Protein AF-A0AAD5DRU6-F1 (afdb_monomer)

Radius of gyration: 19.93 Å; Cα contacts (8 Å, |Δi|>4): 393; chains: 1; bounding box: 58×65×50 Å

pLDDT: mean 76.35, std 22.46, range [29.05, 98.31]

Foldseek 3Di:
DDWDDDPRDTDDDDDDPDDDPDPPPPPQDPLDDLPDPLVVLAPPQSVLSVVLVVVCVVVVDNLCLCCPVPPRDNPDQPDDPVVLLVVCLVPVCLQQAADFPPDDDDDPSCVLCNLVSVLSCLVSLVWFKHKAFSFAFDDPPPPSPHRNCRRGCNNVSSSVLSPDPQKDWAWAAAPDPSVGTTIMIMIGGPDPPGVLLSVVCSVNSDDPPDDDLDLLCLQLVCVSSNHHPNNSQRVQVVSPHHDDPVSVVVSVVVSCVSDVDDDDTSSVDPPPPPDDD

Mean predicted aligned error: 10.01 Å

Solvent-accessible surface area (backbone atoms only — not comparable to full-atom values): 16037 Å² total; per-residue (Å²): 106,47,78,45,77,55,100,88,42,79,41,80,41,78,67,76,96,62,97,66,98,63,82,77,79,72,66,47,44,72,82,71,61,63,81,37,71,65,37,68,71,38,69,65,43,40,60,32,53,51,51,53,55,50,52,27,69,76,67,75,42,70,85,46,58,58,23,72,87,42,85,83,52,47,76,68,69,95,58,53,74,68,58,48,46,50,48,29,70,74,56,38,52,88,52,35,27,61,69,44,92,85,56,74,83,74,51,72,66,53,63,52,37,41,67,31,38,27,51,45,21,33,77,69,12,71,32,48,38,39,72,39,39,55,34,87,38,70,94,55,87,85,70,67,73,67,61,64,46,53,27,50,50,29,45,59,52,49,53,52,48,69,69,35,88,60,49,40,79,38,60,9,52,41,90,69,66,69,90,46,42,35,36,14,35,36,37,19,32,60,54,70,24,33,38,44,49,43,52,51,44,27,72,70,13,51,42,67,90,55,82,65,88,48,49,56,54,43,49,45,51,33,54,63,41,54,30,38,67,70,15,43,52,43,50,36,46,77,72,77,38,74,88,51,72,65,50,52,52,52,41,52,52,51,54,49,72,60,33,86,50,70,83,67,75,49,68,78,53,82,74,85,79,73,75,88,126

Organism: NCBI:txid2649997

Sequence (277 aa):
MVEVRCCGELLRLSQQQGTGSSVAAAAAGWSPLLGAPWVKAVPGLAGSLAKLRQLQQEHGSLPSQLIERHGLEAVQPLATLTAFREQVAAAPGPWCDGTGPDDPPPDEQAVALLTAGELAAFLAGARGICLLQLLKGWGDTSDGRQQPLLRPWVLTLLQEAAGHKGVALLPSAAPGDARQLGETLVLAARQQPWQAWAKHLAGLGVQSSIVADSPFYKLLIGRMLGYREANIRHHIQSTGGQLSGEVAAAVDAELASLSAAPPSLPWTGRGSRRGKA

Structure (mmCIF, N/CA/C/O backbone):
data_AF-A0AAD5DRU6-F1
#
_entry.id   AF-A0AAD5DRU6-F1
#
loop_
_atom_site.group_PDB
_atom_site.id
_atom_site.type_symbol
_atom_site.label_atom_id
_atom_site.label_alt_id
_atom_site.label_comp_id
_atom_site.label_asym_id
_atom_site.label_entity_id
_atom_site.label_seq_id
_atom_site.pdbx_PDB_ins_code
_atom_site.Cartn_x
_atom_site.Cartn_y
_atom_site.Cartn_z
_atom_site.occupancy
_atom_site.B_iso_or_equiv
_atom_site.auth_seq_id
_atom_site.auth_comp_id
_atom_site.auth_asym_id
_atom_site.auth_atom_id
_atom_site.pdbx_PDB_model_num
ATOM 1 N N . MET A 1 1 ? -26.842 17.303 20.543 1.00 46.00 1 MET A N 1
ATOM 2 C CA . MET A 1 1 ? -25.461 16.775 20.584 1.00 46.00 1 MET A CA 1
ATOM 3 C C . MET A 1 1 ? -25.464 15.633 21.590 1.00 46.00 1 MET A C 1
ATOM 5 O O . MET A 1 1 ? -25.973 15.838 22.682 1.00 46.00 1 MET A O 1
ATOM 9 N N . VAL A 1 2 ? -25.021 14.438 21.209 1.00 40.47 2 VAL A N 1
ATOM 10 C CA . VAL A 1 2 ? -24.998 13.232 22.043 1.00 40.47 2 VAL A CA 1
ATOM 11 C C . VAL A 1 2 ? -23.544 12.834 22.244 1.00 40.47 2 VAL A C 1
ATOM 13 O O . VAL A 1 2 ? -22.821 12.623 21.274 1.00 40.47 2 VAL A O 1
ATOM 16 N N . GLU A 1 3 ? -23.115 12.744 23.497 1.00 41.03 3 GLU A N 1
ATOM 17 C CA . GLU A 1 3 ? -21.796 12.223 23.832 1.00 41.03 3 GLU A CA 1
ATOM 18 C C . GLU A 1 3 ? -21.896 10.711 24.081 1.00 41.03 3 GLU A C 1
ATOM 20 O O . GLU A 1 3 ? -22.622 10.270 24.971 1.00 41.03 3 GLU A O 1
ATOM 25 N N . VAL A 1 4 ? -21.190 9.901 23.290 1.00 41.22 4 VAL A N 1
ATOM 26 C CA . VAL A 1 4 ? -21.164 8.438 23.423 1.00 41.22 4 VAL A CA 1
ATOM 27 C C . VAL A 1 4 ? -19.776 8.011 23.870 1.00 41.22 4 VAL A C 1
ATOM 29 O O . VAL A 1 4 ? -18.797 8.228 23.161 1.00 41.22 4 VAL A O 1
ATOM 32 N N . ARG A 1 5 ? -19.674 7.377 25.042 1.00 35.91 5 ARG A N 1
ATOM 33 C CA . ARG A 1 5 ? -18.426 6.735 25.467 1.00 35.91 5 ARG A CA 1
ATOM 34 C C . ARG A 1 5 ? -18.344 5.331 24.893 1.00 35.91 5 ARG A C 1
ATOM 36 O O . ARG A 1 5 ? -19.178 4.489 25.214 1.00 35.91 5 ARG A O 1
ATOM 43 N N . CYS A 1 6 ? -17.318 5.068 24.093 1.00 35.69 6 CYS A N 1
ATOM 44 C CA . CYS A 1 6 ? -17.067 3.748 23.528 1.00 35.69 6 CYS A CA 1
ATOM 45 C C . CYS A 1 6 ? -15.595 3.376 23.719 1.00 35.69 6 CYS A C 1
ATOM 47 O O . CYS A 1 6 ? -14.707 4.138 23.344 1.00 35.69 6 CYS A O 1
ATOM 49 N N . CYS A 1 7 ? -15.332 2.238 24.371 1.00 31.08 7 CYS A N 1
ATOM 50 C CA . CYS A 1 7 ? -13.978 1.764 24.698 1.00 31.08 7 CYS A CA 1
ATOM 51 C C . CYS A 1 7 ? -13.060 2.817 25.362 1.00 31.08 7 CYS A C 1
ATOM 53 O O . CYS A 1 7 ? -11.849 2.791 25.171 1.00 31.08 7 CYS A O 1
ATOM 55 N N . GLY A 1 8 ? -13.627 3.726 26.161 1.00 31.72 8 GLY A N 1
ATOM 56 C CA . GLY A 1 8 ? -12.873 4.745 26.902 1.00 31.72 8 GLY A CA 1
ATOM 57 C C . GLY A 1 8 ? -12.682 6.084 26.183 1.00 31.72 8 GLY A C 1
ATOM 58 O O . GLY A 1 8 ? -12.171 7.009 26.806 1.00 31.72 8 GLY A O 1
ATOM 59 N N . GLU A 1 9 ? -13.134 6.229 24.935 1.00 31.61 9 GLU A N 1
ATOM 60 C CA . GLU A 1 9 ? -13.105 7.496 24.188 1.00 31.61 9 GLU A CA 1
ATOM 61 C C . GLU A 1 9 ? -14.498 8.133 24.135 1.00 31.61 9 GLU A C 1
ATOM 63 O O . GLU A 1 9 ? -15.514 7.434 24.099 1.00 31.61 9 GLU A O 1
ATOM 68 N N . LEU A 1 10 ? -14.541 9.467 24.140 1.00 35.34 10 LEU A N 1
ATOM 69 C CA . LEU A 1 10 ? -15.765 10.264 24.073 1.00 35.34 10 LEU A CA 1
ATOM 70 C C . LEU A 1 10 ? -16.036 10.670 22.618 1.00 35.34 10 LEU A C 1
ATOM 72 O O . LEU A 1 10 ? -15.327 11.501 22.057 1.00 35.34 10 LEU A O 1
ATOM 76 N N . LEU A 1 11 ? -17.073 10.103 22.009 1.00 41.25 11 LEU A N 1
ATOM 77 C CA . LEU A 1 11 ? -17.562 10.496 20.689 1.00 41.25 11 LEU A CA 1
ATOM 78 C C . LEU A 1 11 ? -18.602 11.601 20.850 1.00 41.25 11 LEU A C 1
ATOM 80 O O . LEU A 1 11 ? -19.584 11.416 21.564 1.00 41.25 11 LEU A O 1
ATOM 84 N N . ARG A 1 12 ? -18.421 12.735 20.171 1.00 37.78 12 ARG A N 1
ATOM 85 C CA . ARG A 1 12 ? -19.430 13.800 20.106 1.00 37.78 12 ARG A CA 1
ATOM 86 C C . ARG A 1 12 ? -20.205 13.681 18.805 1.00 37.78 12 ARG A C 1
ATOM 88 O O . ARG A 1 12 ? -19.681 13.975 17.738 1.00 37.78 12 ARG A O 1
ATOM 95 N N . LEU A 1 13 ? -21.451 13.242 18.903 1.00 43.62 13 LEU A N 1
ATOM 96 C CA . LEU A 1 13 ? -22.367 13.125 17.777 1.00 43.62 13 LEU A CA 1
ATOM 97 C C . LEU A 1 13 ? -23.263 14.368 17.748 1.00 43.62 13 LEU A C 1
ATOM 99 O O . LEU A 1 13 ? -23.922 14.695 18.738 1.00 43.62 13 LEU A O 1
ATOM 103 N N . SER A 1 14 ? -23.326 15.096 16.638 1.00 37.78 14 SER A N 1
ATOM 104 C CA . SER A 1 14 ? -24.383 16.091 16.449 1.00 37.78 14 SER A CA 1
ATOM 105 C C . SER A 1 14 ? -25.660 15.362 16.023 1.00 37.78 14 SER A C 1
ATOM 107 O O . SER A 1 14 ? -25.653 14.490 15.162 1.00 37.78 14 SER A O 1
ATOM 109 N N . GLN A 1 15 ? -26.771 15.670 16.687 1.00 39.59 15 GLN A N 1
ATOM 110 C CA . GLN A 1 15 ? -28.082 15.173 16.280 1.00 39.59 15 GLN A CA 1
ATOM 111 C C . GLN A 1 15 ? -28.587 16.173 15.238 1.00 39.59 15 GLN A C 1
ATO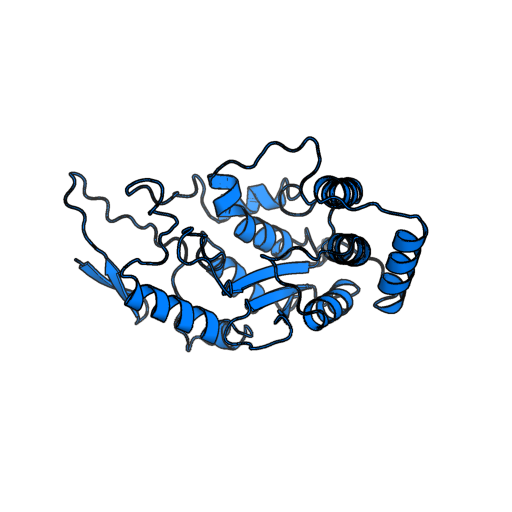M 113 O O . GLN A 1 15 ? -28.746 17.343 15.592 1.00 39.59 15 GLN A O 1
ATOM 118 N N . GLN A 1 16 ? -28.811 15.770 13.984 1.00 39.50 16 GLN A N 1
ATOM 119 C CA . GLN A 1 16 ? -29.641 16.593 13.103 1.00 39.50 16 GLN A CA 1
ATOM 120 C C . GLN A 1 16 ? -31.109 16.348 13.444 1.00 39.50 16 GLN A C 1
ATOM 122 O O . GLN A 1 16 ? -31.552 15.209 13.579 1.00 39.50 16 GLN A O 1
ATOM 127 N N . GLN A 1 17 ? -31.856 17.437 13.616 1.00 37.16 17 GLN A N 1
ATOM 128 C CA . GLN A 1 17 ? -33.309 17.396 13.699 1.00 37.16 17 GLN A CA 1
ATOM 129 C C . GLN A 1 17 ? -33.855 17.098 12.299 1.00 37.16 17 GLN A C 1
ATOM 131 O O . GLN A 1 17 ? -33.942 17.980 11.452 1.00 37.16 17 GLN A O 1
ATOM 136 N N . GLY A 1 18 ? -34.178 15.833 12.059 1.00 38.78 18 GLY A N 1
ATOM 137 C CA . GLY A 1 18 ? -34.838 15.342 10.858 1.00 38.78 18 GLY A CA 1
ATOM 138 C C . GLY A 1 18 ? -35.478 14.003 11.193 1.00 38.78 18 GLY A C 1
ATOM 139 O O . GLY A 1 18 ? -34.860 13.154 11.825 1.00 38.78 18 GLY A O 1
ATOM 140 N N . THR A 1 19 ? -36.758 13.866 10.883 1.00 38.72 19 THR A N 1
ATOM 141 C CA . THR A 1 19 ? -37.641 12.768 11.286 1.00 38.72 19 THR A CA 1
ATOM 142 C C . THR A 1 19 ? -37.083 11.387 10.944 1.00 38.72 19 THR A C 1
ATOM 144 O O . THR A 1 19 ? -36.995 11.023 9.776 1.00 38.72 19 THR A O 1
ATOM 147 N N . GLY A 1 20 ? -36.778 10.603 11.976 1.00 38.38 20 GLY A N 1
ATOM 148 C CA . GLY A 1 20 ? -36.384 9.204 11.849 1.00 38.38 20 GLY A CA 1
ATOM 149 C C . GLY A 1 20 ? -35.299 8.848 12.850 1.00 38.38 20 GLY A C 1
ATOM 150 O O . GLY A 1 20 ? -34.161 9.292 12.749 1.00 38.38 20 GLY A O 1
ATOM 151 N N . SER A 1 21 ? -35.650 8.041 13.843 1.00 37.12 21 SER A N 1
ATOM 152 C CA . SER A 1 21 ? -34.716 7.440 14.787 1.00 37.12 21 SER A CA 1
ATOM 153 C C . SER A 1 21 ? -33.803 6.436 14.075 1.00 37.12 21 SER A C 1
ATOM 155 O O . SER A 1 21 ? -33.990 5.228 14.179 1.00 37.12 21 SER A O 1
ATOM 157 N N . SER A 1 22 ? -32.796 6.924 13.365 1.00 35.19 22 SER A N 1
ATOM 158 C CA . SER A 1 22 ? -31.603 6.155 13.042 1.00 35.19 22 SER A CA 1
ATOM 159 C C . SER A 1 22 ? -30.426 6.950 13.571 1.00 35.19 22 SER A C 1
ATOM 161 O O . SER A 1 22 ? -29.926 7.867 12.923 1.00 35.19 22 SER A O 1
ATOM 163 N N . VAL A 1 23 ? -29.990 6.621 14.788 1.00 36.22 23 VAL A N 1
ATOM 164 C CA . VAL A 1 23 ? -28.617 6.920 15.191 1.00 36.22 23 VAL A CA 1
ATOM 165 C C . VAL A 1 23 ? -27.766 6.247 14.124 1.00 36.22 23 VAL A C 1
ATOM 167 O O . VAL A 1 23 ? -27.714 5.020 14.078 1.00 36.22 23 VAL A O 1
ATOM 170 N N . ALA A 1 24 ? -27.231 7.037 13.192 1.00 39.31 24 ALA A N 1
ATOM 171 C CA . ALA A 1 24 ? -26.414 6.544 12.104 1.00 39.31 24 ALA A CA 1
ATOM 172 C C . ALA A 1 24 ? -25.212 5.850 12.740 1.00 39.31 24 ALA A C 1
ATOM 174 O O . ALA A 1 24 ? -24.225 6.480 13.113 1.00 39.31 24 ALA A O 1
ATOM 175 N N . ALA A 1 25 ? -25.304 4.532 12.884 1.00 34.41 25 ALA A N 1
ATOM 176 C CA . ALA A 1 25 ? -24.210 3.657 13.255 1.00 34.41 25 ALA A CA 1
ATOM 177 C C . ALA A 1 25 ? -23.212 3.547 12.089 1.00 34.41 25 ALA A C 1
ATOM 179 O O . ALA A 1 25 ? -22.670 2.483 11.812 1.00 34.41 25 ALA A O 1
ATOM 180 N N . ALA A 1 26 ? -22.917 4.668 11.428 1.00 37.66 26 ALA A N 1
ATOM 181 C CA . ALA A 1 26 ? -21.764 4.845 10.570 1.00 37.66 26 ALA A CA 1
ATOM 182 C C . ALA A 1 26 ? -20.515 5.042 11.446 1.00 37.66 26 ALA A C 1
ATOM 184 O O . ALA A 1 26 ? -19.727 5.964 11.273 1.00 37.66 26 ALA A O 1
ATOM 185 N N . ALA A 1 27 ? -20.322 4.132 12.402 1.00 40.19 27 ALA A N 1
ATOM 186 C CA . ALA A 1 27 ? -19.040 3.865 13.033 1.00 40.19 27 ALA A CA 1
ATOM 187 C C . ALA A 1 27 ? -18.198 2.992 12.083 1.00 40.19 27 ALA A C 1
ATOM 189 O O . ALA A 1 27 ? -17.701 1.928 12.457 1.00 40.19 27 ALA A O 1
ATOM 190 N N . ALA A 1 28 ? -18.076 3.406 10.820 1.00 38.84 28 ALA A N 1
ATOM 191 C CA . ALA A 1 28 ? -17.248 2.732 9.831 1.00 38.84 28 ALA A CA 1
ATOM 192 C C . ALA A 1 28 ? -15.786 3.162 10.037 1.00 38.84 28 ALA A C 1
ATOM 194 O O . ALA A 1 28 ? -15.266 4.000 9.314 1.00 38.84 28 ALA A O 1
ATOM 195 N N . GLY A 1 29 ? -15.150 2.603 11.073 1.00 45.06 29 GLY A N 1
ATOM 196 C CA . GLY A 1 29 ? -13.764 2.891 11.459 1.00 45.06 29 GLY A CA 1
ATOM 197 C C . GLY A 1 29 ? -13.673 3.512 12.849 1.00 45.06 29 GLY A C 1
ATOM 198 O O . GLY A 1 29 ? -13.518 4.718 13.008 1.00 45.06 29 GLY A O 1
ATOM 199 N N . TRP A 1 30 ? -13.785 2.674 13.877 1.00 51.09 30 TRP A N 1
ATOM 200 C CA . TRP A 1 30 ? -13.580 3.064 15.269 1.00 51.09 30 TRP A CA 1
ATOM 201 C C . TRP A 1 30 ? -12.170 3.644 15.417 1.00 51.09 30 TRP A C 1
ATOM 203 O O . TRP A 1 30 ? -11.209 3.000 14.999 1.00 51.09 30 TRP A O 1
ATOM 213 N N . SER A 1 31 ? -12.013 4.828 16.019 1.00 54.94 31 SER A N 1
ATOM 214 C CA . SER A 1 31 ? -10.671 5.328 16.337 1.00 54.94 31 SER A CA 1
ATOM 215 C C . SER A 1 31 ? -10.123 4.527 17.520 1.00 54.94 31 SER A C 1
ATOM 217 O O . SER A 1 31 ? -10.716 4.571 18.601 1.00 54.94 31 SER A O 1
ATOM 219 N N . PRO A 1 32 ? -9.019 3.781 17.363 1.00 66.31 32 PRO A N 1
ATOM 220 C CA . PRO A 1 32 ? -8.456 3.029 18.470 1.00 66.31 32 PRO A CA 1
ATOM 221 C C . PRO A 1 32 ? -7.835 3.972 19.498 1.00 66.31 32 PRO A C 1
ATOM 223 O O . PRO A 1 32 ? -7.376 5.066 19.164 1.00 66.31 32 PRO A O 1
ATOM 226 N N . LEU A 1 33 ? -7.764 3.518 20.750 1.00 68.06 33 LEU A N 1
ATOM 227 C CA . LEU A 1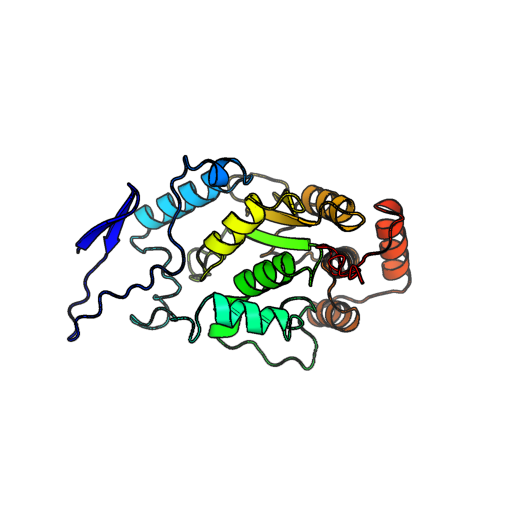 33 ? -6.984 4.192 21.785 1.00 68.06 33 LEU A CA 1
ATOM 228 C C . LEU A 1 33 ? -5.536 4.347 21.306 1.00 68.06 33 LEU A C 1
ATOM 230 O O . LEU A 1 33 ? -4.903 3.354 20.945 1.00 68.06 33 LEU A O 1
ATOM 234 N N . LEU A 1 34 ? -4.977 5.560 21.383 1.00 75.94 34 LEU A N 1
ATOM 235 C CA . LEU A 1 34 ? -3.576 5.817 21.003 1.00 75.94 34 LEU A CA 1
ATOM 236 C C . LEU A 1 34 ? -2.590 4.925 21.778 1.00 75.94 34 LEU A C 1
ATOM 238 O O . LEU A 1 34 ? -1.510 4.595 21.296 1.00 75.94 34 LEU A O 1
ATOM 242 N N . GLY A 1 35 ? -2.976 4.522 22.993 1.00 73.81 35 GLY A N 1
ATOM 243 C CA . GLY A 1 35 ? -2.200 3.642 23.859 1.00 73.81 35 GLY A CA 1
ATOM 244 C C . 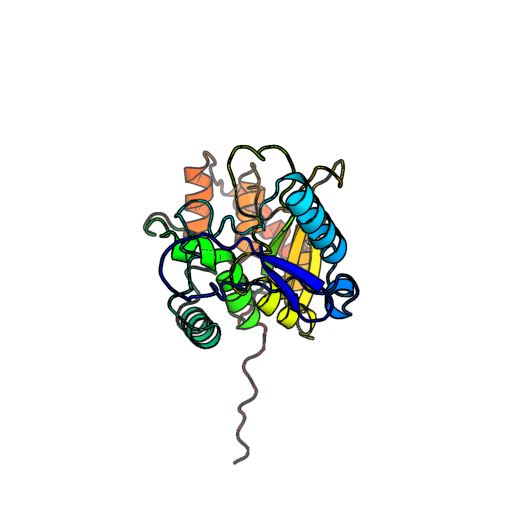GLY A 1 35 ? -2.336 2.143 23.572 1.00 73.81 35 GLY A C 1
ATOM 245 O O . GLY A 1 35 ? -1.615 1.368 24.203 1.00 73.81 35 GLY A O 1
ATOM 246 N N . ALA A 1 36 ? -3.232 1.721 22.672 1.00 77.44 36 ALA A N 1
ATOM 247 C CA . ALA A 1 36 ? -3.475 0.307 22.400 1.00 77.44 36 ALA A CA 1
ATOM 248 C C . ALA A 1 36 ? -2.192 -0.392 21.899 1.00 77.44 36 ALA A C 1
ATOM 250 O O . ALA A 1 36 ? -1.469 0.185 21.082 1.00 77.44 36 ALA A O 1
ATOM 251 N N . PRO A 1 37 ? -1.899 -1.638 22.332 1.00 86.56 37 PRO A N 1
ATOM 252 C CA . PRO A 1 37 ? -0.660 -2.325 21.958 1.00 86.56 37 PRO A CA 1
ATOM 253 C C . PRO A 1 37 ? -0.430 -2.410 20.447 1.00 86.56 37 PRO A C 1
ATOM 255 O O . PRO A 1 37 ? 0.681 -2.176 19.982 1.00 86.56 37 PRO A O 1
ATOM 258 N N . TRP A 1 38 ? -1.483 -2.680 19.672 1.00 85.56 38 TRP A N 1
ATOM 259 C CA . TRP A 1 38 ? -1.379 -2.764 18.217 1.00 85.56 38 TRP A CA 1
ATOM 260 C C . TRP A 1 38 ? -1.116 -1.397 17.573 1.00 85.56 38 TRP A C 1
ATOM 262 O O . TRP A 1 38 ? -0.351 -1.321 16.622 1.00 85.56 38 TRP A O 1
ATOM 272 N N . VAL A 1 39 ? -1.671 -0.310 18.124 1.00 83.19 39 VAL A N 1
ATOM 273 C CA . VAL A 1 39 ? -1.418 1.053 17.628 1.00 83.19 39 VAL A CA 1
ATOM 274 C C . VAL A 1 39 ? 0.046 1.428 17.821 1.00 83.19 39 VAL A C 1
ATOM 276 O O . VAL A 1 39 ? 0.658 1.993 16.923 1.00 83.19 39 VAL A O 1
ATOM 279 N N . LYS A 1 40 ? 0.634 1.048 18.961 1.00 87.50 40 LYS A N 1
ATOM 280 C CA . LYS A 1 40 ? 2.071 1.223 19.223 1.00 87.50 40 LYS A CA 1
ATOM 281 C C . LYS A 1 40 ? 2.953 0.335 18.343 1.00 87.50 40 LYS A C 1
ATOM 283 O O . LYS A 1 40 ? 4.101 0.687 18.095 1.00 87.50 40 LYS A O 1
ATOM 288 N N . ALA A 1 41 ? 2.439 -0.814 17.903 1.00 87.75 41 ALA A N 1
ATOM 289 C CA . ALA A 1 41 ? 3.161 -1.743 17.038 1.00 87.75 41 ALA A CA 1
ATOM 290 C C . ALA A 1 41 ? 3.206 -1.289 15.569 1.00 87.75 41 ALA A C 1
ATOM 292 O O . ALA A 1 41 ? 4.061 -1.762 14.823 1.00 87.75 41 ALA A O 1
ATOM 293 N N . VAL A 1 42 ? 2.311 -0.386 15.153 1.00 90.62 42 VAL A N 1
ATOM 294 C CA . VAL A 1 42 ? 2.308 0.201 13.809 1.00 90.62 42 VAL A CA 1
ATOM 295 C C . VAL A 1 42 ? 3.099 1.516 13.827 1.00 90.62 42 VAL A C 1
ATOM 297 O O . VAL A 1 42 ? 2.663 2.477 14.466 1.00 90.62 42 VAL A O 1
ATOM 300 N N . PRO A 1 43 ? 4.238 1.605 13.117 1.00 91.44 43 PRO A N 1
ATOM 301 C CA . PRO A 1 43 ? 5.005 2.844 13.015 1.00 91.44 43 PRO A CA 1
ATOM 302 C C . PRO A 1 43 ? 4.144 4.004 12.500 1.00 91.44 43 PRO A C 1
ATOM 304 O O . PRO A 1 43 ? 3.380 3.827 11.554 1.00 91.44 43 PRO A O 1
ATOM 307 N N . GLY A 1 44 ? 4.243 5.173 13.138 1.00 87.50 44 GLY A N 1
ATOM 308 C CA . GLY A 1 44 ? 3.542 6.390 12.704 1.00 87.50 44 GLY A CA 1
ATOM 309 C C . GLY A 1 44 ? 2.074 6.510 13.116 1.00 87.50 44 GLY A C 1
ATOM 310 O O . GLY A 1 44 ? 1.567 7.608 13.348 1.00 87.50 44 GLY A O 1
ATOM 311 N N . LEU A 1 45 ? 1.385 5.383 13.316 1.00 87.56 45 LEU A N 1
ATOM 312 C CA . LEU A 1 45 ? -0.070 5.362 13.478 1.00 87.56 45 LEU A CA 1
ATOM 313 C C . LEU A 1 45 ? -0.572 6.189 14.669 1.00 87.56 45 LEU A C 1
ATOM 315 O O . LEU A 1 45 ? -1.551 6.917 14.532 1.00 87.56 45 LEU A O 1
ATOM 319 N N . ALA A 1 46 ? 0.088 6.114 15.828 1.00 86.00 46 ALA A N 1
ATOM 320 C CA . ALA A 1 46 ? -0.311 6.897 17.000 1.00 86.00 46 ALA A CA 1
ATOM 321 C C . ALA A 1 46 ? -0.229 8.414 16.741 1.00 86.00 46 ALA A C 1
ATOM 323 O O . ALA A 1 46 ? -1.135 9.154 17.124 1.00 86.00 46 ALA A O 1
ATOM 324 N N . GLY A 1 47 ? 0.836 8.869 16.070 1.00 83.81 47 GLY A N 1
ATOM 325 C CA . GLY A 1 47 ? 1.026 10.274 15.708 1.00 83.81 47 GLY A CA 1
ATOM 326 C C . GLY A 1 47 ? -0.002 10.734 14.678 1.00 83.81 47 GLY A C 1
ATOM 327 O O . GLY A 1 47 ? -0.670 11.746 14.886 1.00 83.81 47 G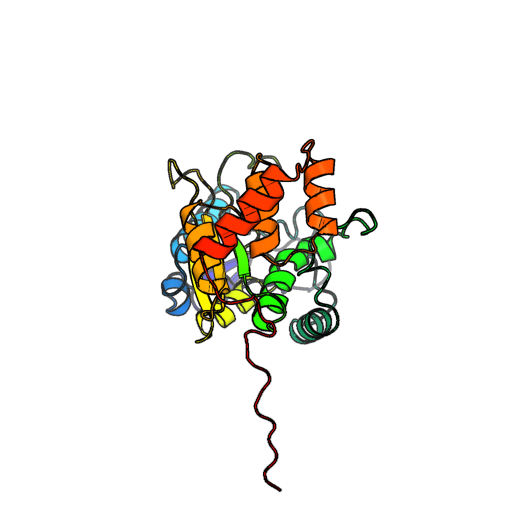LY A O 1
ATOM 328 N N . SER A 1 48 ? -0.204 9.934 13.630 1.00 82.25 48 SER A N 1
ATOM 329 C CA . SER A 1 48 ? -1.232 10.158 12.611 1.00 82.25 48 SER A CA 1
ATOM 330 C C . SER A 1 48 ? -2.640 10.253 13.217 1.00 82.25 48 SER A C 1
ATOM 332 O O . SER A 1 48 ? -3.356 11.223 12.973 1.00 82.25 48 SER A O 1
ATOM 334 N N . LEU A 1 49 ? -3.033 9.316 14.087 1.00 79.56 49 LEU A N 1
ATOM 335 C CA . LEU A 1 49 ? -4.329 9.353 14.775 1.00 79.56 49 LEU A CA 1
ATOM 336 C C . LEU A 1 49 ? -4.471 10.571 15.697 1.00 79.56 49 LEU A C 1
ATOM 338 O O . LEU A 1 49 ? -5.533 11.191 15.721 1.00 79.56 49 LEU A O 1
ATOM 342 N N . ALA A 1 50 ? -3.422 10.936 16.439 1.00 79.69 50 ALA A N 1
ATOM 343 C CA . ALA A 1 50 ? -3.430 12.132 17.279 1.00 79.69 50 ALA A CA 1
ATOM 344 C C . ALA A 1 50 ? -3.616 13.405 16.440 1.00 79.69 50 ALA A C 1
ATOM 346 O O . ALA A 1 50 ? -4.434 14.255 16.790 1.00 79.69 50 ALA A O 1
ATOM 347 N N . LYS A 1 51 ? -2.924 13.509 15.298 1.00 78.12 51 LYS A N 1
ATOM 348 C CA . LYS A 1 51 ? -3.056 14.650 14.388 1.00 78.12 51 LYS A CA 1
ATOM 349 C C . LYS A 1 51 ? -4.444 14.718 13.757 1.00 78.12 51 LYS A C 1
ATOM 351 O O . LYS A 1 51 ? -5.031 15.793 13.709 1.00 78.12 51 LYS A O 1
ATOM 356 N N . LEU A 1 52 ? -5.002 13.583 13.337 1.00 74.75 52 LEU A N 1
ATOM 357 C CA . LEU A 1 52 ? -6.374 13.514 12.831 1.00 74.75 52 LEU A CA 1
ATOM 358 C C . LEU A 1 52 ? -7.387 13.967 13.890 1.00 74.75 52 LEU A C 1
ATOM 360 O O . LEU A 1 52 ? -8.290 14.729 13.565 1.00 74.75 52 LEU A O 1
ATOM 364 N N . ARG A 1 53 ? -7.220 13.565 15.158 1.00 74.44 53 ARG A N 1
ATOM 365 C CA . ARG A 1 53 ? -8.060 14.035 16.277 1.00 74.44 53 ARG A CA 1
ATOM 366 C C . ARG A 1 53 ? -7.919 15.537 16.523 1.00 74.44 53 ARG A C 1
ATOM 368 O O . ARG A 1 53 ? -8.915 16.198 16.786 1.00 74.44 53 ARG A O 1
ATOM 375 N N . GLN A 1 54 ? -6.709 16.081 16.421 1.00 73.75 54 GLN A N 1
ATOM 376 C CA . GLN A 1 54 ? -6.485 17.523 16.526 1.00 73.75 54 GLN A CA 1
ATOM 377 C C . GLN A 1 54 ? -7.219 18.279 15.406 1.00 73.75 54 GLN A C 1
ATOM 379 O O . GLN A 1 54 ? -7.970 19.207 15.691 1.00 73.75 54 GLN A O 1
ATOM 384 N N . LEU A 1 55 ? -7.067 17.843 14.150 1.00 69.44 55 LEU A N 1
ATOM 385 C CA . LEU A 1 55 ? -7.741 18.461 13.001 1.00 69.44 55 LEU A CA 1
ATOM 386 C C . LEU A 1 55 ? -9.272 18.422 13.144 1.00 69.44 55 LEU A C 1
ATOM 388 O O . LEU A 1 55 ? -9.944 19.390 12.804 1.00 69.44 55 LEU A O 1
ATOM 392 N N . GLN A 1 56 ? -9.829 17.344 13.705 1.00 65.50 56 GLN A N 1
ATOM 393 C CA . GLN A 1 56 ? -11.265 17.260 14.015 1.00 65.50 56 GLN A CA 1
ATOM 394 C C . GLN A 1 56 ? -11.711 18.328 15.017 1.00 65.50 56 GLN A C 1
ATOM 396 O O . GLN A 1 56 ? -12.774 18.923 14.866 1.00 65.50 56 GLN A O 1
ATOM 401 N N . GLN A 1 57 ? -10.916 18.557 16.065 1.00 62.56 57 GLN A N 1
ATOM 402 C CA . GLN A 1 57 ? -11.228 19.556 17.088 1.00 62.56 57 GLN A CA 1
ATOM 403 C C . GLN A 1 57 ? -11.164 20.977 16.523 1.00 62.56 57 GLN A C 1
ATOM 405 O O . GLN A 1 57 ? -11.996 21.806 16.879 1.00 62.56 57 GLN A O 1
ATOM 410 N N . GLU A 1 58 ? -10.199 21.240 15.640 1.00 63.56 58 GLU A N 1
ATOM 411 C CA . GLU A 1 58 ? -9.990 22.545 15.005 1.00 63.56 58 GLU A CA 1
ATOM 412 C C . GLU A 1 58 ? -11.076 22.872 13.969 1.00 63.56 58 GLU A C 1
ATOM 414 O O . GLU A 1 58 ? -11.517 24.017 13.888 1.00 63.56 58 GLU A O 1
ATOM 419 N N . HIS A 1 59 ? -11.535 21.879 13.201 1.00 59.34 59 HIS A N 1
ATOM 420 C CA . HIS A 1 59 ? -12.470 22.086 12.088 1.00 59.34 59 HIS A CA 1
ATOM 421 C C . HIS A 1 59 ? -13.923 21.686 12.392 1.00 59.34 59 HIS A C 1
ATOM 423 O O . HIS A 1 59 ? -14.804 21.918 11.569 1.00 59.34 59 HIS A O 1
ATOM 429 N N . GLY A 1 60 ? -14.205 21.125 13.573 1.00 46.19 60 GLY A N 1
ATOM 430 C CA . GLY A 1 60 ? -15.565 20.855 14.055 1.00 46.19 60 GLY A CA 1
ATOM 431 C C . GLY A 1 60 ? -16.296 19.703 13.358 1.00 46.19 60 GLY A C 1
ATOM 432 O O . GLY A 1 60 ? -17.413 19.371 13.756 1.00 46.19 60 GLY A O 1
ATOM 433 N N . SER A 1 61 ? -15.676 19.063 12.368 1.00 45.06 61 SER A N 1
ATOM 434 C CA . SER A 1 61 ? -16.177 17.855 11.731 1.00 45.06 61 SER A CA 1
ATOM 435 C C . SER A 1 61 ? -15.452 16.622 12.272 1.00 45.06 61 SER A C 1
ATOM 437 O O . SER A 1 61 ? -14.226 16.579 12.411 1.00 45.06 61 SER A O 1
ATOM 439 N N . LEU A 1 62 ? -16.215 15.566 12.576 1.00 43.94 62 LEU A N 1
ATOM 440 C CA . LEU A 1 62 ? -15.646 14.219 12.533 1.00 43.94 62 LEU A CA 1
ATOM 441 C C . LEU A 1 62 ? -15.038 14.044 11.127 1.00 43.94 62 LEU A C 1
ATOM 443 O O . LEU A 1 62 ? -15.516 14.668 10.182 1.00 43.94 62 LEU A O 1
ATOM 447 N N . PRO A 1 63 ? -14.069 13.150 10.887 1.00 42.56 63 PRO A N 1
ATOM 448 C CA . PRO A 1 63 ? -13.576 12.862 9.537 1.00 42.56 63 PRO A CA 1
ATOM 449 C C . PRO A 1 63 ? -14.592 12.043 8.736 1.00 42.56 63 PRO A C 1
ATOM 451 O O . PRO A 1 63 ? -14.255 11.219 7.893 1.00 42.56 63 PRO A O 1
ATOM 454 N N . SER A 1 64 ? -15.866 12.279 8.999 1.00 40.50 64 SER A N 1
ATOM 455 C CA . SER A 1 64 ? -17.004 11.982 8.180 1.00 40.50 64 SER A CA 1
ATOM 456 C C . SER A 1 64 ? -17.012 12.840 6.911 1.00 40.50 64 SER A C 1
ATOM 458 O O . SER A 1 64 ? -18.058 13.315 6.501 1.00 40.50 64 SER A O 1
ATOM 460 N N . GLN A 1 65 ? -15.892 12.976 6.199 1.00 40.06 65 GLN A N 1
ATOM 461 C CA . GLN A 1 65 ? -15.951 13.339 4.776 1.00 40.06 65 GLN A CA 1
ATOM 462 C C . GLN A 1 65 ? -16.433 12.159 3.908 1.00 40.06 65 GLN A C 1
ATOM 464 O O . GLN A 1 65 ? -16.533 12.277 2.692 1.00 40.06 65 GLN A O 1
ATOM 469 N N . LEU A 1 66 ? -16.811 11.046 4.553 1.00 38.12 66 LEU A N 1
ATOM 470 C CA . LEU A 1 66 ? -17.809 10.079 4.076 1.00 38.12 66 LEU A CA 1
ATOM 471 C C . LEU A 1 66 ? -19.269 10.573 4.191 1.00 38.12 66 LEU A C 1
ATOM 473 O O . LEU A 1 66 ? -20.138 9.939 3.614 1.00 38.12 66 LEU A O 1
ATOM 477 N N . ILE A 1 67 ? -19.543 11.656 4.930 1.00 37.97 67 ILE A N 1
ATOM 478 C CA . ILE A 1 67 ? -20.877 12.248 5.183 1.00 37.97 67 ILE A CA 1
ATOM 479 C C . ILE A 1 67 ? -21.007 13.647 4.545 1.00 37.97 67 ILE A C 1
ATOM 481 O O . ILE A 1 67 ? -22.107 14.097 4.261 1.00 37.97 67 ILE A O 1
ATOM 485 N N . GLU A 1 68 ? -19.908 14.364 4.292 1.00 33.22 68 GLU A N 1
ATOM 486 C CA . GLU A 1 68 ? -19.994 15.800 3.959 1.00 33.22 68 GLU A CA 1
ATOM 487 C C . GLU A 1 68 ? -20.233 16.149 2.482 1.00 33.22 68 GLU A C 1
ATOM 489 O O . GLU A 1 68 ? -20.565 17.298 2.202 1.00 33.22 68 GLU A O 1
ATOM 494 N N . ARG A 1 69 ? -20.139 15.207 1.530 1.00 35.59 69 ARG A N 1
ATOM 495 C CA . ARG A 1 69 ? -20.555 15.488 0.135 1.00 35.59 69 ARG A CA 1
ATOM 496 C C . ARG A 1 69 ? -22.011 15.138 -0.169 1.00 35.59 69 ARG A C 1
ATOM 498 O O . ARG A 1 69 ? -22.573 15.712 -1.095 1.00 35.59 69 ARG A O 1
ATOM 505 N N . HIS A 1 70 ? -22.619 14.276 0.641 1.00 33.16 70 HIS A N 1
ATOM 506 C CA . HIS A 1 70 ? -23.988 13.795 0.475 1.00 33.16 70 HIS A CA 1
ATOM 507 C C . HIS A 1 70 ? -24.674 13.903 1.819 1.00 33.16 70 HIS A C 1
ATOM 509 O O . HIS A 1 70 ? -24.407 13.085 2.694 1.00 33.16 70 HIS A O 1
ATOM 515 N N . GLY A 1 71 ? -25.486 14.945 2.011 1.00 29.05 71 GLY A N 1
ATOM 516 C CA . GLY A 1 71 ? -26.149 15.216 3.285 1.00 29.05 71 GLY A CA 1
ATOM 517 C C . GLY A 1 71 ? -26.567 13.935 4.009 1.00 29.05 71 GLY A C 1
ATOM 518 O O . GLY A 1 71 ? -27.326 13.148 3.468 1.00 29.05 71 GLY A O 1
ATOM 519 N N . LEU A 1 72 ? -26.035 13.723 5.214 1.00 31.80 72 LEU A N 1
ATOM 520 C CA . LEU A 1 72 ? -26.376 12.636 6.145 1.00 31.80 72 LEU A CA 1
ATOM 521 C C . LEU A 1 72 ? -26.221 11.177 5.680 1.00 31.80 72 LEU A C 1
ATOM 523 O O . LEU A 1 72 ? -26.231 10.293 6.539 1.00 31.80 72 LEU A O 1
ATOM 527 N N . GLU A 1 73 ? -26.021 10.882 4.402 1.00 35.94 73 GLU A N 1
ATOM 528 C CA . GLU A 1 73 ? -25.827 9.514 3.932 1.00 35.94 73 GLU A CA 1
ATOM 529 C C . GLU A 1 73 ? -24.337 9.189 3.949 1.00 35.94 73 GLU A C 1
ATOM 531 O O . GLU A 1 73 ? -23.636 9.223 2.940 1.00 35.94 73 GLU A O 1
ATOM 536 N N . ALA A 1 74 ? -23.837 8.860 5.146 1.00 43.59 74 ALA A N 1
ATOM 537 C CA . ALA A 1 74 ? -22.625 8.063 5.254 1.00 43.59 74 ALA A CA 1
ATOM 538 C C . ALA A 1 74 ? -22.762 6.894 4.279 1.00 43.59 74 ALA A C 1
ATOM 540 O O . ALA A 1 74 ? -23.727 6.140 4.412 1.00 43.59 74 ALA A O 1
ATOM 541 N N . VAL A 1 75 ? -21.832 6.743 3.328 1.00 41.16 75 VAL A N 1
ATOM 542 C CA . VAL A 1 75 ? -21.811 5.575 2.438 1.00 41.16 75 VAL A CA 1
ATOM 543 C C . VAL A 1 75 ? -21.759 4.335 3.326 1.00 41.16 75 VAL A C 1
ATOM 545 O O . VAL A 1 75 ? -20.703 3.957 3.836 1.00 41.16 75 VAL A O 1
ATOM 548 N N . GLN A 1 76 ? -22.922 3.737 3.576 1.00 49.50 76 GLN A N 1
ATOM 549 C CA . GLN A 1 76 ? -23.024 2.434 4.193 1.00 49.50 76 GLN A CA 1
ATOM 550 C C . GLN A 1 76 ? -22.511 1.484 3.126 1.00 49.50 76 GLN A C 1
ATOM 552 O O . GLN A 1 76 ? -23.097 1.435 2.040 1.00 49.50 76 GLN A O 1
ATOM 557 N N . PRO A 1 77 ? -21.408 0.759 3.369 1.00 51.38 77 PRO A N 1
ATOM 558 C CA . PRO A 1 77 ? -21.040 -0.301 2.457 1.00 51.38 77 PRO A CA 1
ATOM 559 C C . PRO A 1 77 ? -22.270 -1.198 2.303 1.00 51.38 77 PRO A C 1
ATOM 561 O O . PRO A 1 77 ? -22.815 -1.663 3.303 1.00 51.38 77 PRO A O 1
ATOM 564 N N . LEU A 1 78 ? -22.726 -1.423 1.068 1.00 51.97 78 LEU A N 1
ATOM 565 C CA . LEU A 1 78 ? -23.931 -2.223 0.799 1.00 51.97 78 LEU A CA 1
ATOM 566 C C . LEU A 1 78 ? -23.805 -3.676 1.310 1.00 51.97 78 LEU A C 1
ATOM 568 O O . LEU A 1 78 ? -24.780 -4.422 1.322 1.00 51.97 78 LEU A O 1
ATOM 572 N N . ALA A 1 79 ? -22.602 -4.080 1.730 1.00 61.66 79 ALA A N 1
ATOM 573 C CA . ALA A 1 79 ? -22.240 -5.414 2.171 1.00 61.66 79 ALA A CA 1
ATOM 574 C C . ALA A 1 79 ? -21.472 -5.385 3.505 1.00 61.66 79 ALA A C 1
ATOM 576 O O . ALA A 1 79 ? -20.859 -4.387 3.882 1.00 61.66 79 ALA A O 1
ATOM 577 N N . THR A 1 80 ? -21.466 -6.512 4.219 1.00 74.81 80 THR A N 1
ATOM 578 C CA . THR A 1 80 ? -20.651 -6.695 5.432 1.00 74.81 80 THR A CA 1
ATOM 579 C C . THR A 1 80 ? -19.160 -6.810 5.089 1.00 74.81 80 THR A C 1
ATOM 581 O O . THR A 1 80 ? -18.804 -7.155 3.963 1.00 74.81 80 THR A O 1
ATOM 584 N N . LEU A 1 81 ? -18.269 -6.603 6.071 1.00 79.75 81 LEU A N 1
ATOM 585 C CA . LEU A 1 81 ? -16.824 -6.826 5.888 1.00 79.75 81 LEU A CA 1
ATOM 586 C C . LEU A 1 81 ? -16.522 -8.247 5.379 1.00 79.75 81 LEU A C 1
ATOM 588 O O . LEU A 1 81 ? -15.645 -8.428 4.541 1.00 79.75 81 LEU A O 1
ATOM 592 N N . THR A 1 82 ? -17.252 -9.256 5.860 1.00 79.75 82 THR A N 1
ATOM 593 C CA . THR A 1 82 ? -17.100 -10.643 5.398 1.00 79.75 82 THR A CA 1
ATOM 594 C C . THR A 1 82 ? -17.419 -10.771 3.911 1.00 79.75 82 THR A C 1
ATOM 596 O O . THR A 1 82 ? -16.575 -11.244 3.155 1.00 79.75 82 THR A O 1
ATOM 599 N N . ALA A 1 83 ? -18.581 -10.276 3.479 1.00 79.31 83 ALA A N 1
ATOM 600 C CA . ALA A 1 83 ? -18.987 -10.318 2.076 1.00 79.31 83 ALA A CA 1
ATOM 601 C C . ALA A 1 83 ? -18.029 -9.517 1.174 1.00 79.31 83 ALA A C 1
ATOM 603 O O . ALA A 1 83 ? -17.679 -9.957 0.081 1.00 79.31 83 ALA A O 1
ATOM 604 N N . PHE A 1 84 ? -17.525 -8.377 1.655 1.00 84.19 84 PHE A N 1
ATOM 605 C CA . PHE A 1 84 ? -16.502 -7.613 0.943 1.00 84.19 84 PHE A CA 1
ATOM 606 C C . PHE A 1 84 ? -15.193 -8.397 0.776 1.00 84.19 84 PHE A C 1
ATOM 608 O O . PHE A 1 84 ? -14.613 -8.413 -0.306 1.00 84.19 84 PHE A O 1
ATOM 615 N N . ARG A 1 85 ? -14.724 -9.098 1.815 1.00 88.31 85 ARG A N 1
ATOM 616 C CA . ARG A 1 85 ? -13.520 -9.943 1.717 1.00 88.31 85 ARG A CA 1
ATOM 617 C C . ARG A 1 85 ? -13.712 -11.095 0.740 1.00 88.31 85 ARG A C 1
ATOM 619 O O . ARG A 1 85 ? -12.779 -11.415 0.013 1.00 88.31 85 ARG A O 1
ATOM 626 N N . GLU A 1 86 ? -14.896 -11.700 0.715 1.00 90.81 86 GLU A N 1
ATOM 627 C CA . GLU A 1 86 ? -15.242 -12.742 -0.257 1.00 90.81 86 GLU A CA 1
ATOM 628 C C . GLU A 1 86 ? -15.196 -12.199 -1.690 1.00 90.81 86 GLU A C 1
ATOM 630 O O . GLU A 1 86 ? -14.593 -12.830 -2.556 1.00 90.81 86 GLU A O 1
ATOM 635 N N . GLN A 1 87 ? -15.730 -10.995 -1.925 1.00 92.25 87 GLN A N 1
ATOM 636 C CA . GLN A 1 87 ? -15.640 -10.310 -3.217 1.00 92.25 87 GLN A CA 1
ATOM 637 C C . GLN A 1 87 ? -14.183 -10.057 -3.628 1.00 92.25 87 GLN A C 1
ATOM 639 O O . GLN A 1 87 ? -13.787 -10.400 -4.743 1.00 92.25 87 GLN A O 1
ATOM 644 N N . VAL A 1 88 ? -13.374 -9.493 -2.727 1.00 94.62 88 VAL A N 1
ATOM 645 C CA . VAL A 1 88 ? -11.953 -9.216 -2.989 1.00 94.62 88 VAL A CA 1
ATOM 646 C C . VAL A 1 88 ? -11.181 -10.510 -3.259 1.00 94.62 88 VAL A C 1
ATOM 648 O O . VAL A 1 88 ? -10.357 -10.554 -4.166 1.00 94.62 88 VAL A O 1
ATOM 651 N N . ALA A 1 89 ? -11.453 -11.582 -2.514 1.00 93.75 89 ALA A N 1
ATOM 652 C CA . ALA A 1 89 ? -10.804 -12.874 -2.718 1.00 93.75 89 ALA A CA 1
ATOM 653 C C . ALA A 1 89 ? -11.207 -13.536 -4.048 1.00 93.75 89 ALA A C 1
ATOM 655 O O . ALA A 1 89 ? -10.372 -14.180 -4.682 1.00 93.75 89 ALA A O 1
ATOM 656 N N . ALA A 1 90 ? -12.465 -13.379 -4.471 1.00 94.88 90 ALA A N 1
ATOM 657 C CA . ALA A 1 90 ? -12.970 -13.930 -5.725 1.00 94.88 90 ALA A CA 1
ATOM 658 C C . ALA A 1 90 ? -12.429 -13.187 -6.957 1.00 94.88 90 ALA A C 1
ATOM 660 O O . ALA A 1 90 ? -12.145 -13.818 -7.975 1.00 94.88 90 ALA A O 1
ATOM 661 N N . ALA A 1 91 ? -12.270 -11.864 -6.869 1.00 94.31 91 ALA A N 1
ATOM 662 C CA . ALA A 1 91 ? -11.819 -11.023 -7.974 1.00 94.31 91 ALA A CA 1
ATOM 663 C C . ALA A 1 91 ? -10.894 -9.894 -7.479 1.00 94.31 91 ALA A C 1
ATOM 665 O O . ALA A 1 91 ? -11.314 -8.741 -7.430 1.00 94.31 91 ALA A O 1
ATOM 666 N N . PRO A 1 92 ? -9.623 -10.181 -7.136 1.00 95.12 92 PRO A N 1
ATOM 667 C CA . PRO A 1 92 ? -8.725 -9.189 -6.531 1.00 95.12 92 PRO A CA 1
ATOM 668 C C . PRO A 1 92 ? -8.224 -8.116 -7.509 1.00 95.12 92 PRO A C 1
ATOM 670 O O . PRO A 1 92 ? -7.665 -7.112 -7.074 1.00 95.12 92 PRO A O 1
ATOM 673 N N . GLY A 1 93 ? -8.411 -8.316 -8.818 1.00 93.88 93 GLY A N 1
ATOM 674 C CA . GLY A 1 93 ? -7.839 -7.484 -9.880 1.00 93.88 93 GLY A CA 1
ATOM 675 C C . GLY A 1 93 ? -8.018 -5.970 -9.704 1.00 93.88 93 GLY A C 1
ATOM 676 O O . GLY A 1 93 ? -7.008 -5.265 -9.735 1.00 93.88 93 GLY A O 1
ATOM 677 N N . PRO A 1 94 ? -9.227 -5.458 -9.392 1.00 92.56 94 PRO A N 1
ATOM 678 C CA . PRO A 1 94 ? -9.458 -4.026 -9.171 1.00 92.56 94 PRO A CA 1
ATOM 679 C C . PRO A 1 94 ? -8.581 -3.386 -8.083 1.00 92.56 94 PRO A C 1
ATOM 681 O O . PRO A 1 94 ? -8.384 -2.174 -8.086 1.00 92.56 94 PRO A O 1
ATOM 684 N N . TRP A 1 95 ? -8.035 -4.184 -7.159 1.00 94.50 95 TRP A N 1
ATOM 685 C CA . TRP A 1 95 ? -7.185 -3.725 -6.055 1.00 94.50 95 TRP A CA 1
ATOM 686 C C . TRP A 1 95 ? -5.724 -4.181 -6.169 1.00 94.50 95 TRP A C 1
ATOM 688 O O . TRP A 1 95 ? -4.908 -3.852 -5.304 1.00 94.50 95 TRP A O 1
ATOM 698 N N . CYS A 1 96 ? -5.379 -4.950 -7.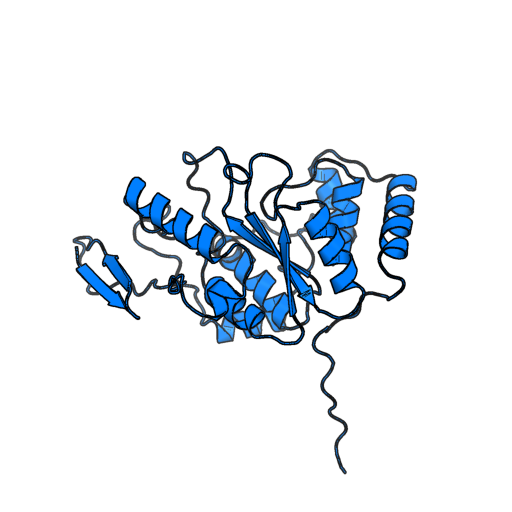205 1.00 95.50 96 CYS A N 1
ATOM 699 C CA . CYS A 1 96 ? -4.042 -5.518 -7.396 1.00 95.50 96 CYS A CA 1
ATOM 700 C C . CYS A 1 96 ? -3.382 -5.110 -8.710 1.00 95.50 96 CYS A C 1
ATOM 702 O O . CYS A 1 96 ? -2.161 -5.061 -8.761 1.00 95.50 96 CYS A O 1
ATOM 704 N N . ASP A 1 97 ? -4.151 -4.842 -9.762 1.00 94.75 97 ASP A N 1
ATOM 705 C CA . ASP A 1 97 ? -3.622 -4.778 -11.127 1.00 94.75 97 ASP A CA 1
ATOM 706 C C . ASP A 1 97 ? -3.229 -3.360 -11.572 1.00 94.75 97 ASP A C 1
ATOM 708 O O . ASP A 1 97 ? -2.550 -3.199 -12.588 1.00 94.75 97 ASP A O 1
ATOM 712 N N . GLY A 1 98 ? -3.630 -2.332 -10.818 1.00 91.94 98 GLY A N 1
ATOM 713 C CA . GLY A 1 98 ? -3.620 -0.938 -11.272 1.00 91.94 98 GLY A CA 1
ATOM 714 C C . GLY A 1 98 ? -4.734 -0.667 -12.292 1.00 91.94 98 GLY A C 1
ATOM 715 O O . GLY A 1 98 ? -5.393 -1.599 -12.742 1.00 91.94 98 GLY A O 1
ATOM 716 N N . THR A 1 99 ? -4.942 0.595 -12.666 1.00 91.06 99 THR A N 1
ATOM 717 C CA . THR A 1 99 ? -5.996 0.996 -13.618 1.00 91.06 99 THR A CA 1
ATOM 718 C C . THR A 1 99 ? -5.487 0.945 -15.059 1.00 91.06 99 THR A C 1
ATOM 720 O O . THR A 1 99 ? -4.485 1.581 -15.396 1.00 91.06 99 THR A O 1
ATOM 723 N N . GLY A 1 100 ? -6.160 0.165 -15.899 1.00 90.69 100 GLY A N 1
ATOM 724 C CA . GLY A 1 100 ? -5.916 0.041 -17.331 1.00 90.69 100 GLY A CA 1
ATOM 725 C C . GLY A 1 100 ? -6.689 1.061 -18.179 1.00 90.69 100 GLY A C 1
ATOM 726 O O . GLY A 1 100 ? -7.547 1.775 -17.665 1.00 90.69 100 GLY A O 1
ATOM 727 N N . PRO A 1 101 ? -6.397 1.127 -19.492 1.00 89.12 101 PRO A N 1
ATOM 728 C CA . PRO A 1 101 ? -7.046 2.060 -20.421 1.00 89.12 101 PRO A CA 1
ATOM 729 C C . PRO A 1 101 ? -8.547 1.811 -20.607 1.00 89.12 101 PRO A C 1
ATOM 731 O O . PRO A 1 101 ? -9.288 2.754 -20.866 1.00 89.12 101 PRO A O 1
ATOM 734 N N . ASP A 1 102 ? -8.973 0.552 -20.486 1.00 89.88 102 ASP A N 1
ATOM 735 C CA . ASP A 1 102 ? -10.357 0.120 -20.715 1.00 89.88 102 ASP A CA 1
ATOM 736 C C . ASP A 1 102 ? -11.151 -0.030 -19.407 1.00 89.88 102 ASP A C 1
ATOM 738 O O . ASP A 1 102 ? -12.325 -0.407 -19.430 1.00 89.88 102 ASP A O 1
ATOM 742 N N . ASP A 1 103 ? -10.521 0.241 -18.258 1.00 88.69 103 ASP A N 1
ATOM 743 C CA . ASP A 1 103 ? -11.195 0.149 -16.969 1.00 88.69 103 ASP A CA 1
ATOM 744 C C . ASP A 1 103 ? -12.167 1.330 -16.808 1.00 88.69 103 ASP A C 1
ATOM 746 O O . ASP A 1 103 ? -11.788 2.487 -17.028 1.00 88.69 103 ASP A O 1
ATOM 750 N N . PRO A 1 104 ? -13.425 1.079 -16.404 1.00 87.56 104 PRO A N 1
ATOM 751 C CA . PRO A 1 104 ? -14.366 2.157 -16.159 1.00 87.56 104 PRO A CA 1
ATOM 752 C C . PRO A 1 104 ? -13.889 3.022 -14.981 1.00 87.56 104 PRO A C 1
ATOM 754 O O . PRO A 1 104 ? -13.289 2.500 -14.034 1.00 87.56 104 PRO A O 1
ATOM 757 N N . PRO A 1 105 ? -14.193 4.334 -14.979 1.00 86.06 105 PRO A N 1
ATOM 758 C CA . PRO A 1 105 ? -13.974 5.166 -13.806 1.00 86.06 105 PRO A CA 1
ATOM 759 C C . PRO A 1 105 ? -14.665 4.546 -12.583 1.00 86.06 105 PRO A C 1
ATOM 761 O O . PRO A 1 105 ? -15.826 4.138 -12.693 1.00 86.06 105 PRO A O 1
ATOM 764 N N . PRO A 1 106 ? -13.989 4.460 -11.424 1.00 83.12 106 PRO A N 1
ATOM 765 C CA . PRO A 1 106 ? -14.601 3.896 -10.233 1.00 83.12 106 PRO A CA 1
ATOM 766 C C . PRO A 1 106 ? -15.764 4.780 -9.778 1.00 83.12 106 PRO A C 1
ATOM 768 O O . PRO A 1 106 ? -15.646 6.008 -9.746 1.00 83.12 106 PRO A O 1
ATOM 771 N N . ASP A 1 107 ? -16.872 4.151 -9.393 1.00 80.31 107 ASP A N 1
ATOM 772 C CA . ASP A 1 107 ? -17.958 4.850 -8.714 1.00 80.31 107 ASP A CA 1
ATOM 773 C C . ASP A 1 107 ? -17.543 5.283 -7.295 1.00 80.31 107 ASP A C 1
ATOM 775 O O . ASP A 1 107 ? -16.463 4.960 -6.786 1.00 80.31 107 ASP A O 1
ATOM 779 N N . GLU A 1 108 ? -18.408 6.044 -6.631 1.00 73.88 108 GLU A N 1
ATOM 780 C CA . GLU A 1 108 ? -18.118 6.589 -5.305 1.00 73.88 108 GLU A CA 1
ATOM 781 C C . GLU A 1 108 ? -17.875 5.504 -4.248 1.00 73.88 108 GLU A C 1
ATOM 783 O O . GLU A 1 108 ? -17.023 5.670 -3.367 1.00 73.88 108 GLU A O 1
ATOM 788 N N . GLN A 1 109 ? -18.577 4.373 -4.347 1.00 75.62 109 GLN A N 1
ATOM 789 C CA . GLN A 1 109 ? -18.409 3.254 -3.428 1.00 75.62 109 GLN A CA 1
ATOM 790 C C . GLN A 1 109 ? -17.060 2.563 -3.659 1.00 75.62 109 GLN A C 1
ATOM 792 O O . GLN A 1 109 ? -16.343 2.274 -2.697 1.00 75.62 109 GLN A O 1
ATOM 797 N N . ALA A 1 110 ? -16.673 2.351 -4.916 1.00 79.75 110 ALA A N 1
ATOM 798 C CA . ALA A 1 110 ? -15.375 1.815 -5.296 1.00 79.75 110 ALA A CA 1
ATOM 799 C C . ALA A 1 110 ? -14.235 2.730 -4.820 1.00 79.75 110 ALA A C 1
ATOM 801 O O . ALA A 1 110 ? -13.256 2.246 -4.248 1.00 79.75 110 ALA A O 1
ATOM 802 N N . VAL A 1 111 ? -14.385 4.054 -4.949 1.00 79.44 111 VAL A N 1
ATOM 803 C CA . VAL A 1 111 ? -13.419 5.033 -4.418 1.00 79.44 111 VAL A CA 1
ATOM 804 C C . VAL A 1 111 ? -13.318 4.955 -2.892 1.00 79.44 111 VAL A C 1
ATOM 806 O O . VAL A 1 111 ? -12.208 4.984 -2.349 1.00 79.44 111 VAL A O 1
ATOM 809 N N . ALA A 1 112 ? -14.448 4.843 -2.188 1.00 75.00 112 ALA A N 1
ATOM 810 C CA . ALA A 1 112 ? -14.484 4.751 -0.728 1.00 75.00 112 ALA A CA 1
ATOM 811 C C . ALA A 1 112 ? -13.854 3.450 -0.201 1.00 75.00 112 ALA A C 1
ATOM 813 O O . ALA A 1 112 ? -13.203 3.460 0.846 1.00 75.00 112 ALA A O 1
ATOM 814 N N . LEU A 1 113 ? -14.013 2.343 -0.931 1.00 81.69 113 LEU A N 1
ATOM 815 C CA . LEU A 1 113 ? -13.524 1.018 -0.544 1.00 81.69 113 LEU A CA 1
ATOM 816 C C . LEU A 1 113 ? -12.134 0.679 -1.090 1.00 81.69 113 LEU A C 1
ATOM 818 O O . LEU A 1 113 ? -11.584 -0.348 -0.698 1.00 81.69 113 LEU A O 1
ATOM 822 N N . LEU A 1 114 ? -11.541 1.523 -1.941 1.00 86.31 114 LEU A N 1
ATOM 823 C CA . LEU A 1 114 ? -10.272 1.242 -2.620 1.00 86.31 114 LEU A CA 1
ATOM 824 C C . LEU A 1 114 ? -9.178 0.781 -1.644 1.00 86.31 114 LEU A C 1
ATOM 826 O O . LEU A 1 114 ? -8.669 -0.329 -1.759 1.00 86.31 114 LEU A O 1
ATOM 830 N N . THR A 1 115 ? -8.892 1.585 -0.618 1.00 87.94 115 THR A N 1
ATOM 831 C CA . THR A 1 115 ? -7.850 1.298 0.383 1.00 87.94 115 THR A CA 1
ATOM 832 C C . THR A 1 115 ? -8.148 0.033 1.194 1.00 87.94 115 THR A C 1
ATOM 834 O O . THR A 1 115 ? -7.246 -0.746 1.501 1.00 87.94 115 THR A O 1
ATOM 837 N N . ALA A 1 116 ? -9.417 -0.197 1.537 1.00 87.56 116 ALA A N 1
ATOM 838 C CA . ALA A 1 116 ? -9.824 -1.403 2.249 1.00 87.56 116 ALA A CA 1
ATOM 839 C C . ALA A 1 116 ? -9.655 -2.649 1.371 1.00 87.56 116 ALA A C 1
ATOM 841 O O . ALA A 1 116 ? -9.218 -3.688 1.857 1.00 87.56 116 ALA A O 1
ATOM 842 N N . GLY A 1 117 ? -9.956 -2.545 0.078 1.00 93.31 117 GLY A N 1
ATOM 843 C CA . GLY A 1 117 ? -9.788 -3.640 -0.868 1.00 93.31 117 GLY A CA 1
ATOM 844 C C . GLY A 1 117 ? -8.324 -3.968 -1.128 1.00 93.31 117 GLY A C 1
ATOM 845 O O . GLY A 1 117 ? -7.974 -5.142 -1.147 1.00 93.31 117 GLY A O 1
ATOM 846 N N . GLU A 1 118 ? -7.440 -2.968 -1.206 1.00 95.94 118 GLU A N 1
ATOM 847 C CA . GLU A 1 118 ? -5.991 -3.202 -1.298 1.00 95.94 118 GLU A CA 1
ATOM 848 C C . GLU A 1 118 ? -5.449 -3.944 -0.065 1.00 95.94 118 GLU A C 1
ATOM 850 O O . GLU A 1 118 ? -4.710 -4.924 -0.202 1.00 95.94 118 GLU A O 1
ATOM 855 N N . LEU A 1 119 ? -5.867 -3.540 1.142 1.00 96.06 119 LEU A N 1
ATOM 856 C CA . LEU A 1 119 ? -5.510 -4.229 2.387 1.00 96.06 119 LEU A CA 1
ATOM 857 C C . LEU A 1 119 ? -6.094 -5.645 2.453 1.00 96.06 119 LEU A C 1
ATOM 859 O O . LEU A 1 119 ? -5.403 -6.578 2.865 1.00 96.06 119 LEU A O 1
ATOM 863 N N . ALA A 1 120 ? -7.350 -5.827 2.041 1.00 95.81 120 ALA A N 1
ATOM 864 C CA . ALA A 1 120 ? -7.998 -7.132 2.009 1.00 95.81 120 ALA A CA 1
ATOM 865 C C . ALA A 1 120 ? -7.324 -8.071 0.996 1.00 95.81 120 ALA A C 1
ATOM 867 O O . ALA A 1 120 ? -7.056 -9.226 1.326 1.00 95.81 120 ALA A O 1
ATOM 868 N N . ALA A 1 121 ? -6.973 -7.575 -0.193 1.00 97.81 121 ALA A N 1
ATOM 869 C CA . ALA A 1 121 ? -6.253 -8.326 -1.215 1.00 97.81 121 ALA A CA 1
ATOM 870 C C . ALA A 1 121 ? -4.845 -8.701 -0.738 1.00 97.81 121 ALA A C 1
ATOM 872 O O . ALA A 1 121 ? -4.397 -9.832 -0.937 1.00 97.81 121 ALA A O 1
ATOM 873 N N . PHE A 1 122 ? -4.164 -7.784 -0.044 1.00 98.00 122 PHE A N 1
ATOM 874 C CA . PHE A 1 122 ? -2.894 -8.072 0.610 1.00 98.00 122 PHE A CA 1
ATOM 875 C C . PHE A 1 122 ? -3.046 -9.201 1.634 1.00 98.00 122 PHE A C 1
ATOM 877 O O . PHE A 1 122 ? -2.367 -10.214 1.501 1.00 98.00 122 PHE A O 1
ATOM 884 N N . LEU A 1 123 ? -3.971 -9.088 2.592 1.00 96.94 123 LEU A N 1
ATOM 885 C CA . LEU A 1 123 ? -4.218 -10.107 3.623 1.00 96.94 123 LEU A CA 1
ATOM 886 C C . LEU A 1 123 ? -4.675 -11.459 3.052 1.00 96.94 123 LEU A C 1
ATOM 888 O O . LEU A 1 123 ? -4.380 -12.499 3.636 1.00 96.94 123 LEU A O 1
ATOM 892 N N . ALA A 1 124 ? -5.356 -11.461 1.904 1.00 96.19 124 ALA A N 1
ATOM 893 C CA . ALA A 1 124 ? -5.732 -12.674 1.177 1.00 96.19 124 ALA A CA 1
ATOM 894 C C . ALA A 1 124 ? -4.549 -13.341 0.448 1.00 96.19 124 ALA A C 1
ATOM 896 O O . ALA A 1 124 ? -4.689 -14.438 -0.091 1.00 96.19 124 ALA A O 1
ATOM 897 N N . GLY A 1 125 ? -3.376 -12.705 0.418 1.00 96.56 125 GLY A N 1
ATOM 898 C CA . GLY A 1 125 ? -2.215 -13.196 -0.313 1.00 96.56 125 GLY A CA 1
ATOM 899 C C . GLY A 1 125 ? -2.193 -12.797 -1.789 1.00 96.56 125 GLY A C 1
ATOM 900 O O . GLY A 1 125 ? -1.276 -13.209 -2.489 1.00 96.56 125 GLY A O 1
ATOM 901 N N . ALA A 1 126 ? -3.158 -12.014 -2.277 1.00 96.94 126 ALA A N 1
ATOM 902 C CA . ALA A 1 126 ? -3.312 -11.676 -3.695 1.00 96.94 126 ALA A CA 1
ATOM 903 C C . ALA A 1 126 ? -2.375 -10.555 -4.183 1.00 96.94 126 ALA A C 1
ATOM 905 O O . ALA A 1 126 ? -2.262 -10.340 -5.385 1.00 96.94 126 ALA A O 1
ATOM 906 N N . ARG A 1 127 ? -1.682 -9.862 -3.271 1.00 96.62 127 ARG A N 1
ATOM 907 C CA . ARG A 1 127 ? -0.570 -8.942 -3.567 1.00 96.62 127 ARG A CA 1
ATOM 908 C C . ARG A 1 127 ? 0.468 -8.986 -2.457 1.00 96.62 127 ARG A C 1
ATOM 910 O O . ARG A 1 127 ? 0.123 -9.226 -1.302 1.00 96.62 127 ARG A O 1
ATOM 917 N N . GLY A 1 128 ? 1.734 -8.769 -2.803 1.00 97.38 128 GLY A N 1
ATOM 918 C CA . GLY A 1 128 ? 2.856 -8.888 -1.868 1.00 97.38 128 GLY A CA 1
ATOM 919 C C . GLY A 1 128 ? 3.210 -7.613 -1.102 1.00 97.38 128 GLY A C 1
ATOM 920 O O . GLY A 1 128 ? 3.825 -7.703 -0.040 1.00 97.38 128 GLY A O 1
ATOM 921 N N . ILE A 1 129 ? 2.814 -6.443 -1.617 1.00 98.25 129 ILE A N 1
ATOM 922 C CA . ILE A 1 129 ? 3.029 -5.125 -1.000 1.00 98.25 129 ILE A CA 1
ATOM 923 C C . ILE A 1 129 ? 1.748 -4.289 -1.123 1.00 98.25 129 ILE A C 1
ATOM 925 O O . ILE A 1 129 ? 1.113 -4.293 -2.178 1.00 98.25 129 ILE A O 1
ATOM 929 N N . CYS A 1 130 ? 1.392 -3.551 -0.072 1.00 96.81 130 CYS A N 1
ATOM 930 C CA . C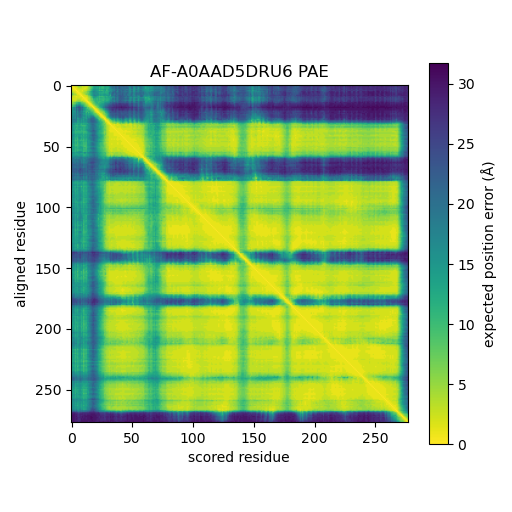YS A 1 130 ? 0.300 -2.575 -0.035 1.00 96.81 130 CYS A CA 1
ATOM 931 C C . CYS A 1 130 ? 0.805 -1.261 0.574 1.00 96.81 130 CYS A C 1
ATOM 933 O O . CYS A 1 130 ? 1.524 -1.280 1.573 1.00 96.81 130 CYS A O 1
ATOM 935 N N . LEU A 1 131 ? 0.425 -0.124 -0.009 1.00 95.25 131 LEU A N 1
ATOM 936 C CA . LEU A 1 131 ? 0.724 1.198 0.543 1.00 95.25 131 LEU A CA 1
ATOM 937 C C . LEU A 1 131 ? -0.521 1.739 1.244 1.00 95.25 131 LEU A C 1
ATOM 939 O O . LEU A 1 131 ? -1.621 1.622 0.717 1.00 95.25 131 LEU A O 1
ATOM 943 N N . LEU A 1 132 ? -0.355 2.335 2.420 1.00 93.00 132 LEU A N 1
ATOM 944 C CA . LEU A 1 132 ? -1.449 2.939 3.174 1.00 93.00 132 LEU A CA 1
ATOM 945 C C . LEU A 1 132 ? -1.059 4.344 3.629 1.00 93.00 132 LEU A C 1
ATOM 947 O O . LEU A 1 132 ? -0.161 4.486 4.456 1.00 93.00 132 LEU A O 1
ATOM 951 N N . GLN A 1 133 ? -1.760 5.379 3.157 1.00 88.44 133 GLN A N 1
ATOM 952 C CA . GLN A 1 133 ? -1.607 6.722 3.721 1.00 88.44 133 GLN A CA 1
ATOM 953 C C . GLN A 1 133 ? -2.141 6.730 5.158 1.00 88.44 133 GLN A C 1
ATOM 955 O O . GLN A 1 133 ? -3.341 6.544 5.376 1.00 88.44 133 GLN A O 1
ATOM 960 N N . LEU A 1 134 ? -1.270 6.982 6.132 1.00 85.00 134 LEU A N 1
ATOM 961 C CA . LEU A 1 134 ? -1.667 7.223 7.520 1.00 85.00 134 LEU A CA 1
ATOM 962 C C . LEU A 1 134 ? -2.111 8.676 7.716 1.00 85.00 134 LEU A C 1
ATOM 964 O O . LEU A 1 134 ? -3.124 8.934 8.365 1.00 85.00 134 LEU A O 1
ATOM 968 N N . LEU A 1 135 ? -1.387 9.608 7.094 1.00 79.31 135 LEU A N 1
ATOM 969 C CA . LEU A 1 135 ? -1.687 11.035 7.114 1.00 79.31 135 LEU A CA 1
ATOM 970 C C . LEU A 1 135 ? -1.340 11.651 5.765 1.00 79.31 135 LEU A C 1
ATOM 972 O O . LEU A 1 135 ? -0.217 11.514 5.287 1.00 79.31 135 LEU A O 1
ATOM 976 N N . LYS A 1 136 ? -2.277 12.362 5.145 1.00 74.12 136 LYS A N 1
ATOM 977 C CA . LYS A 1 136 ? -1.973 13.175 3.966 1.00 74.12 136 LYS A CA 1
ATOM 978 C C . LYS A 1 136 ? -1.374 14.517 4.410 1.00 74.12 136 LYS A C 1
ATOM 980 O O . LYS A 1 136 ? -2.058 15.285 5.082 1.00 74.12 136 LYS A O 1
ATOM 985 N N . GLY A 1 137 ? -0.110 14.773 4.070 1.00 64.06 137 GLY A N 1
ATOM 986 C CA . GLY A 1 137 ? 0.585 16.037 4.358 1.00 64.06 137 GLY A CA 1
ATOM 987 C C . GLY A 1 137 ? 0.398 17.090 3.256 1.00 64.06 137 GLY A C 1
ATOM 988 O O . GLY A 1 137 ? 0.105 16.728 2.121 1.00 64.06 137 GLY A O 1
ATOM 989 N N . TRP A 1 138 ? 0.569 18.365 3.635 1.00 54.44 138 TRP A N 1
ATOM 990 C CA . TRP A 1 138 ? 0.402 19.633 2.896 1.00 54.44 138 TRP A CA 1
ATOM 991 C C . TRP A 1 138 ? -0.897 19.884 2.098 1.00 54.44 138 TRP A C 1
ATOM 993 O O . TRP A 1 138 ? -1.269 19.158 1.182 1.00 54.44 138 TRP A O 1
ATOM 1003 N N . GLY A 1 139 ? -1.476 21.068 2.343 1.00 46.06 139 GLY A N 1
ATOM 1004 C CA . GLY A 1 139 ? -1.672 22.054 1.270 1.00 46.06 139 GLY A CA 1
ATOM 1005 C C . GLY A 1 139 ? -3.082 22.300 0.746 1.00 46.06 139 GLY A C 1
ATOM 1006 O O . GLY A 1 139 ? -3.292 23.327 0.116 1.00 46.06 139 GLY A O 1
ATOM 1007 N N . ASP A 1 140 ? -4.042 21.422 1.016 1.00 42.16 140 ASP A N 1
ATOM 1008 C CA . ASP A 1 140 ? -5.405 21.622 0.521 1.00 42.16 140 ASP A CA 1
ATOM 1009 C C . ASP A 1 140 ? -6.427 21.126 1.547 1.00 42.16 140 ASP A C 1
ATOM 1011 O O . ASP A 1 140 ? -7.048 20.069 1.415 1.00 42.16 140 ASP A O 1
ATOM 1015 N N . THR A 1 141 ? -6.554 21.882 2.640 1.00 45.62 141 THR A N 1
ATOM 1016 C CA . THR A 1 141 ? -7.721 21.787 3.530 1.00 45.62 141 THR A CA 1
ATOM 1017 C C . THR A 1 141 ? -8.993 22.295 2.838 1.00 45.62 141 THR A C 1
ATOM 1019 O O . THR A 1 141 ? -10.085 22.014 3.324 1.00 45.62 141 THR A O 1
ATOM 1022 N N . SER A 1 142 ? -8.866 22.999 1.704 1.00 41.25 142 SER A N 1
ATOM 1023 C CA . SER A 1 142 ? -9.969 23.559 0.911 1.00 41.25 142 SER A CA 1
ATOM 1024 C C . SER A 1 142 ? -10.747 22.533 0.086 1.00 41.25 142 SER A C 1
ATOM 1026 O O . SER A 1 142 ? -11.924 22.759 -0.177 1.00 41.25 142 SER A O 1
ATOM 1028 N N . ASP A 1 143 ? -10.146 21.397 -0.271 1.00 42.38 143 ASP A N 1
ATOM 1029 C CA . ASP A 1 143 ? -10.755 20.450 -1.219 1.00 42.38 143 ASP A CA 1
ATOM 1030 C C . ASP A 1 143 ? -11.424 19.223 -0.574 1.00 42.38 143 ASP A C 1
ATOM 1032 O O . ASP A 1 143 ? -11.860 18.310 -1.279 1.00 42.38 143 ASP A O 1
ATOM 1036 N N . GLY A 1 144 ? -11.493 19.148 0.762 1.00 44.97 144 GLY A N 1
ATOM 1037 C CA . GLY A 1 144 ? -12.185 18.052 1.460 1.00 44.97 144 GLY A CA 1
ATOM 1038 C C . GLY A 1 144 ? -11.699 16.650 1.056 1.00 44.97 144 GLY A C 1
ATOM 1039 O O . GLY A 1 144 ? -12.473 15.689 1.002 1.00 44.97 144 GLY A O 1
ATOM 1040 N N . ARG A 1 145 ? -10.416 16.520 0.686 1.00 50.16 145 ARG A N 1
ATOM 1041 C CA . ARG A 1 145 ? -9.845 15.242 0.244 1.00 50.16 145 ARG A CA 1
ATOM 1042 C C . ARG A 1 145 ? -9.672 14.329 1.459 1.00 50.16 145 ARG A C 1
ATOM 1044 O O . ARG A 1 145 ? -8.729 14.477 2.232 1.00 50.16 145 ARG A O 1
ATOM 1051 N N . GLN A 1 146 ? -10.598 13.380 1.570 1.00 56.88 146 GLN A N 1
ATOM 1052 C CA . GLN A 1 146 ? -10.712 12.348 2.602 1.00 56.88 146 GLN A CA 1
ATOM 1053 C C . GLN A 1 146 ? -9.366 11.729 3.020 1.00 56.88 146 GLN A C 1
ATOM 1055 O O . GLN A 1 146 ? -8.554 11.337 2.180 1.00 56.88 146 GLN A O 1
ATOM 1060 N N . GLN A 1 147 ? -9.175 11.562 4.331 1.00 68.44 147 GLN A N 1
ATOM 1061 C CA . GLN A 1 147 ? -8.033 10.851 4.910 1.00 68.44 147 GLN A CA 1
ATOM 1062 C C . GLN A 1 147 ? -8.244 9.331 4.757 1.00 68.44 147 GLN A C 1
ATOM 1064 O O . GLN A 1 147 ? -9.194 8.800 5.341 1.00 68.44 147 GLN A O 1
ATOM 1069 N N . PRO A 1 148 ? -7.390 8.605 4.003 1.00 70.25 148 PRO A N 1
ATOM 1070 C CA . PRO A 1 148 ? -7.625 7.193 3.677 1.00 70.25 148 PRO A CA 1
ATOM 1071 C C . PRO A 1 148 ? -7.731 6.275 4.896 1.00 70.25 148 PRO A C 1
ATOM 1073 O O . PRO A 1 148 ? -8.490 5.310 4.872 1.00 70.25 148 PRO A O 1
ATOM 1076 N N . LEU A 1 149 ? -7.022 6.607 5.981 1.00 76.19 149 LEU A N 1
ATOM 1077 C CA . LEU A 1 149 ? -7.004 5.837 7.226 1.00 76.19 149 LEU A CA 1
ATOM 1078 C C . LEU A 1 149 ? -8.398 5.647 7.847 1.00 76.19 149 LEU A C 1
ATOM 1080 O O . LEU A 1 149 ? -8.627 4.668 8.551 1.00 76.19 149 LEU A O 1
ATOM 1084 N N . LEU A 1 150 ? -9.323 6.574 7.594 1.00 72.00 150 LEU A N 1
ATOM 1085 C CA . LEU A 1 150 ? -10.649 6.605 8.217 1.00 72.00 150 LEU A CA 1
ATOM 1086 C C . LEU A 1 150 ? -11.765 6.138 7.278 1.00 72.00 150 LEU A C 1
ATOM 1088 O O . LEU A 1 150 ? -12.944 6.295 7.583 1.00 72.00 150 LEU A O 1
ATOM 1092 N N . ARG A 1 151 ? -11.393 5.554 6.135 1.00 74.75 151 ARG A N 1
ATOM 1093 C CA . ARG A 1 151 ? -12.328 4.884 5.230 1.00 74.75 151 ARG A CA 1
ATOM 1094 C C . ARG A 1 151 ? -12.849 3.575 5.838 1.00 74.75 151 ARG A C 1
ATOM 1096 O O . ARG A 1 151 ? -12.205 3.024 6.742 1.00 74.75 151 ARG A O 1
ATOM 1103 N N . PRO A 1 152 ? -13.989 3.046 5.348 1.00 74.94 152 PRO A N 1
ATOM 1104 C CA . PRO A 1 152 ? -14.604 1.861 5.929 1.00 74.94 152 PRO A CA 1
ATOM 1105 C C . PRO A 1 152 ? -13.612 0.699 6.008 1.00 74.94 152 PRO A C 1
ATOM 1107 O O . PRO A 1 152 ? -12.874 0.434 5.065 1.00 74.94 152 PRO A O 1
ATOM 1110 N N . TRP A 1 153 ? -13.587 0.022 7.156 1.00 77.12 153 TRP A N 1
ATOM 1111 C CA . TRP A 1 153 ? -12.782 -1.177 7.441 1.00 77.12 153 TRP A CA 1
ATOM 1112 C C . TRP A 1 153 ? -11.253 -1.037 7.398 1.00 77.12 153 TRP A C 1
ATOM 1114 O O . TRP A 1 153 ? -10.572 -1.980 7.798 1.00 77.12 153 TRP A O 1
ATOM 1124 N N . VAL A 1 154 ? -10.689 0.111 7.009 1.00 83.94 154 VAL A N 1
ATOM 1125 C CA . VAL A 1 154 ? -9.229 0.294 6.907 1.00 83.94 154 VAL A CA 1
ATOM 1126 C C . VAL A 1 154 ? -8.530 0.039 8.243 1.00 83.94 154 VAL A C 1
ATOM 1128 O O . VAL A 1 154 ? -7.600 -0.762 8.297 1.00 83.94 154 VAL A O 1
ATOM 1131 N N . LEU A 1 155 ? -9.003 0.640 9.341 1.00 81.56 155 LEU A N 1
ATOM 1132 C CA . LEU A 1 155 ? -8.422 0.418 10.674 1.00 81.56 155 LEU A CA 1
ATOM 1133 C C . LEU A 1 155 ? -8.576 -1.030 11.158 1.00 81.56 155 LEU A C 1
ATOM 1135 O O . LEU A 1 155 ? -7.664 -1.556 11.792 1.00 81.56 155 LEU A O 1
ATOM 1139 N N . THR A 1 156 ? -9.693 -1.686 10.831 1.00 82.19 156 THR A N 1
ATOM 1140 C CA . THR A 1 156 ? -9.927 -3.099 11.163 1.00 82.19 156 THR A CA 1
ATOM 1141 C C . THR A 1 156 ? -8.920 -3.998 10.447 1.00 82.19 156 THR A C 1
ATOM 1143 O O . THR A 1 156 ? -8.239 -4.797 11.085 1.00 82.19 156 THR A O 1
ATOM 1146 N N . LEU A 1 157 ? -8.763 -3.822 9.134 1.00 89.00 157 LEU A N 1
ATOM 1147 C CA . LEU A 1 157 ? -7.821 -4.594 8.323 1.00 89.00 157 LEU A CA 1
ATOM 1148 C C . LEU A 1 157 ? -6.361 -4.280 8.690 1.00 89.00 157 LEU A C 1
ATOM 1150 O O . LEU A 1 157 ? -5.524 -5.179 8.720 1.00 89.00 157 LEU A O 1
ATOM 1154 N N . LEU A 1 158 ? -6.048 -3.028 9.036 1.00 91.31 158 LEU A N 1
ATOM 1155 C CA . LEU A 1 158 ? -4.721 -2.646 9.521 1.00 91.31 158 LEU A CA 1
ATOM 1156 C C . LEU A 1 158 ? -4.393 -3.311 10.864 1.00 91.31 158 LEU A C 1
ATOM 1158 O O . LEU A 1 158 ? -3.276 -3.794 11.047 1.00 91.31 158 LEU A O 1
ATOM 1162 N N . GLN A 1 159 ? -5.352 -3.370 11.791 1.00 89.38 159 GLN A N 1
ATOM 1163 C CA . GLN A 1 159 ? -5.179 -4.075 13.061 1.00 89.38 159 GLN A CA 1
ATOM 1164 C C . GLN A 1 159 ? -4.901 -5.569 12.834 1.00 89.38 159 GLN A C 1
ATOM 1166 O O . GLN A 1 159 ? -4.011 -6.128 13.478 1.00 89.38 159 GLN A O 1
ATOM 1171 N N . GLU A 1 160 ? -5.612 -6.211 11.899 1.00 90.75 160 GLU A N 1
ATOM 1172 C CA . GLU A 1 160 ? -5.336 -7.599 11.502 1.00 90.75 160 GLU A CA 1
ATOM 1173 C C . GLU A 1 160 ? -3.918 -7.754 10.934 1.00 90.75 160 GLU A C 1
ATOM 1175 O O . GLU A 1 160 ? -3.172 -8.637 11.363 1.00 90.75 160 GLU A O 1
ATOM 1180 N N . ALA A 1 161 ? -3.514 -6.869 10.018 1.00 95.19 161 ALA A N 1
ATOM 1181 C CA . ALA A 1 161 ? -2.181 -6.891 9.423 1.00 95.19 161 ALA A CA 1
ATOM 1182 C C . ALA A 1 161 ? -1.070 -6.707 10.470 1.00 95.19 161 ALA A C 1
ATOM 1184 O O . ALA A 1 161 ? -0.061 -7.411 10.419 1.00 95.19 161 ALA A O 1
ATOM 1185 N N . ALA A 1 162 ? -1.272 -5.828 11.456 1.00 92.75 162 ALA A N 1
ATOM 1186 C CA . ALA A 1 162 ? -0.337 -5.611 12.560 1.00 92.75 162 ALA A CA 1
ATOM 1187 C C . ALA A 1 162 ? -0.158 -6.851 13.452 1.00 92.75 162 ALA A C 1
ATOM 1189 O O . ALA A 1 162 ? 0.924 -7.070 13.996 1.00 92.75 162 ALA A O 1
ATOM 1190 N N . GLY A 1 163 ? -1.196 -7.683 13.581 1.00 91.00 163 GLY A N 1
ATOM 1191 C CA . GLY A 1 163 ? -1.134 -8.956 14.300 1.00 91.00 163 GLY A CA 1
ATOM 1192 C C . GLY A 1 163 ? -0.573 -10.127 13.483 1.00 91.00 163 GLY A C 1
ATOM 1193 O O . GLY A 1 163 ? -0.320 -11.199 14.040 1.00 91.00 163 GLY A O 1
ATOM 1194 N N . HIS A 1 164 ? -0.375 -9.967 12.171 1.00 94.62 164 HIS A N 1
ATOM 1195 C CA . HIS A 1 164 ? -0.043 -11.076 11.282 1.00 94.62 164 HIS A CA 1
ATOM 1196 C C . HIS A 1 164 ? 1.470 -11.353 11.228 1.00 94.62 164 HIS A C 1
ATOM 1198 O O . HIS A 1 164 ? 2.260 -10.5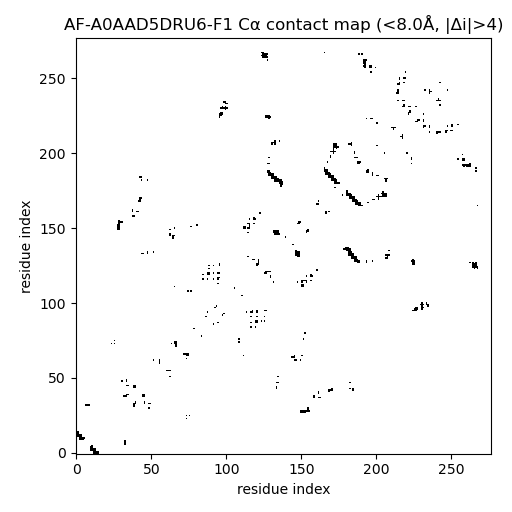55 10.727 1.00 94.62 164 HIS A O 1
ATOM 1204 N N . LYS A 1 165 ? 1.895 -12.552 11.658 1.00 93.44 165 LYS A N 1
ATOM 1205 C CA . LYS A 1 165 ? 3.325 -12.938 11.733 1.00 93.44 165 LYS A CA 1
ATOM 1206 C C . LYS A 1 165 ? 4.066 -12.869 10.394 1.00 93.44 165 LYS A C 1
ATOM 1208 O O . LYS A 1 165 ? 5.269 -12.637 10.380 1.00 93.44 165 LYS A O 1
ATOM 1213 N N . GLY A 1 166 ? 3.360 -13.078 9.284 1.00 95.56 166 GLY A N 1
ATOM 1214 C CA . GLY A 1 166 ? 3.911 -13.001 7.926 1.00 95.56 166 GLY A CA 1
ATOM 1215 C C . GLY A 1 166 ? 4.023 -11.586 7.351 1.00 95.56 166 GLY A C 1
ATOM 1216 O O . GLY A 1 166 ? 4.517 -11.448 6.237 1.00 95.56 166 GLY A O 1
ATOM 1217 N N . VAL A 1 167 ? 3.584 -10.550 8.076 1.00 97.38 167 VAL A N 1
ATOM 1218 C CA . VAL A 1 167 ? 3.555 -9.160 7.599 1.00 97.38 167 VAL A CA 1
ATOM 1219 C C . VAL A 1 167 ? 4.680 -8.344 8.238 1.00 97.38 167 VAL A C 1
ATOM 1221 O O . VAL A 1 167 ? 5.020 -8.499 9.417 1.00 97.38 167 VAL A O 1
ATOM 1224 N N . ALA A 1 168 ? 5.298 -7.492 7.430 1.00 97.06 168 ALA A N 1
ATOM 1225 C CA . ALA A 1 168 ? 6.181 -6.414 7.836 1.00 97.06 168 ALA A CA 1
ATOM 1226 C C . ALA A 1 168 ? 5.475 -5.075 7.593 1.00 97.06 168 ALA A C 1
ATOM 1228 O O . ALA A 1 168 ? 4.818 -4.897 6.570 1.00 97.06 168 ALA A O 1
ATOM 1229 N N . LEU A 1 169 ? 5.635 -4.151 8.537 1.00 97.38 169 LEU A N 1
ATOM 1230 C CA . LEU A 1 169 ? 5.110 -2.793 8.470 1.00 97.38 169 LEU A CA 1
ATOM 1231 C C . LEU A 1 169 ? 6.300 -1.838 8.521 1.00 97.38 169 LEU A C 1
ATOM 1233 O O . LEU A 1 169 ? 7.066 -1.863 9.486 1.00 97.38 169 LEU A O 1
ATOM 1237 N N . LEU A 1 170 ? 6.486 -1.048 7.470 1.00 96.38 170 LEU A N 1
ATOM 1238 C CA . LEU A 1 170 ? 7.640 -0.168 7.307 1.00 96.38 170 LEU A CA 1
ATOM 1239 C C . LEU A 1 170 ? 7.141 1.273 7.142 1.00 96.38 170 LEU A C 1
ATOM 1241 O O . LEU A 1 170 ? 6.321 1.519 6.255 1.00 96.38 170 LEU A O 1
ATOM 1245 N N . PRO A 1 171 ? 7.590 2.225 7.977 1.00 92.94 171 PRO A N 1
ATOM 1246 C CA . PRO A 1 171 ? 7.240 3.624 7.788 1.00 92.94 171 PRO A CA 1
ATOM 1247 C C . PRO A 1 171 ? 7.913 4.159 6.522 1.00 92.94 171 PRO A C 1
ATOM 1249 O O . PRO A 1 171 ? 9.074 3.853 6.256 1.00 92.94 171 PRO A O 1
ATOM 1252 N N . SER A 1 172 ? 7.186 4.976 5.769 1.00 91.25 172 SER A N 1
ATOM 1253 C CA . SER A 1 172 ? 7.666 5.678 4.586 1.00 91.25 172 SER A CA 1
ATOM 1254 C C . SER A 1 172 ? 7.298 7.152 4.701 1.00 91.25 172 SER A C 1
ATOM 1256 O O . SER A 1 172 ? 6.132 7.546 4.583 1.00 91.25 172 SER A O 1
ATOM 1258 N N . ALA A 1 173 ? 8.312 7.967 4.965 1.00 80.50 173 ALA A N 1
ATOM 1259 C CA . ALA A 1 173 ? 8.190 9.411 5.070 1.00 80.50 173 ALA A CA 1
ATOM 1260 C C . ALA A 1 173 ? 8.918 10.049 3.889 1.00 80.50 173 ALA A C 1
ATOM 1262 O O . ALA A 1 173 ? 10.047 9.668 3.579 1.00 80.50 173 ALA A O 1
ATOM 1263 N N . ALA A 1 174 ? 8.279 11.016 3.233 1.00 71.06 174 ALA A N 1
ATOM 1264 C CA . ALA A 1 174 ? 8.956 11.783 2.199 1.00 71.06 174 ALA A CA 1
ATOM 1265 C C . ALA A 1 174 ? 10.113 12.602 2.818 1.00 71.06 174 ALA A C 1
ATOM 1267 O O . ALA A 1 174 ? 9.989 13.074 3.953 1.00 71.06 174 ALA A O 1
ATOM 1268 N N . PRO A 1 175 ? 11.235 12.785 2.100 1.00 64.62 175 PRO A N 1
ATOM 1269 C CA . PRO A 1 175 ? 12.347 13.599 2.580 1.00 64.62 175 PRO A CA 1
ATOM 1270 C C . PRO A 1 175 ? 11.940 15.076 2.735 1.00 64.62 175 PRO A C 1
ATOM 1272 O O . PRO A 1 175 ? 11.385 15.671 1.815 1.00 64.62 175 PRO A O 1
ATOM 1275 N N . GLY A 1 176 ? 12.238 15.672 3.896 1.00 63.78 176 GLY A N 1
ATOM 1276 C CA . GLY A 1 176 ? 11.943 17.072 4.242 1.00 63.78 176 GLY A CA 1
ATOM 1277 C C . GLY A 1 176 ? 11.330 17.210 5.643 1.00 63.78 176 GLY A C 1
ATOM 1278 O O . GLY A 1 176 ? 11.494 16.316 6.473 1.00 63.78 176 GLY A O 1
ATOM 1279 N N . ASP A 1 177 ? 10.652 18.327 5.941 1.00 55.88 177 ASP A N 1
ATOM 1280 C CA . ASP A 1 177 ? 10.015 18.521 7.254 1.00 55.88 177 ASP A CA 1
ATOM 1281 C C . ASP A 1 177 ? 8.861 17.521 7.451 1.00 55.88 177 ASP A C 1
ATOM 1283 O O . ASP A 1 177 ? 7.772 17.648 6.881 1.00 55.88 177 ASP A O 1
ATOM 1287 N N . ALA A 1 178 ? 9.115 16.522 8.301 1.00 52.00 178 ALA A N 1
ATOM 1288 C CA . ALA A 1 178 ? 8.191 15.449 8.654 1.00 52.00 178 ALA A CA 1
ATOM 1289 C C . ALA A 1 178 ? 6.852 15.950 9.224 1.00 52.00 178 ALA A C 1
ATOM 1291 O O . ALA A 1 178 ? 5.880 15.201 9.240 1.00 52.00 178 ALA A O 1
ATOM 1292 N N . ARG A 1 179 ? 6.770 17.204 9.696 1.00 49.56 179 ARG A N 1
ATOM 1293 C CA . ARG A 1 179 ? 5.510 17.783 10.194 1.00 49.56 179 ARG A CA 1
ATOM 1294 C C . ARG A 1 179 ? 4.568 18.226 9.086 1.00 49.56 179 ARG A C 1
ATOM 1296 O O . ARG A 1 179 ? 3.393 18.466 9.360 1.00 49.56 179 ARG A O 1
ATOM 1303 N N . GLN A 1 180 ? 5.074 18.370 7.869 1.00 55.31 180 GLN A N 1
ATOM 1304 C CA . GLN A 1 180 ? 4.302 18.896 6.757 1.00 55.31 180 GLN A CA 1
ATOM 1305 C C . GLN A 1 180 ? 4.111 17.843 5.657 1.00 55.31 180 GLN A C 1
ATOM 1307 O O . GLN A 1 180 ? 3.109 17.870 4.946 1.00 55.31 180 GLN A O 1
ATOM 1312 N N . LEU A 1 181 ? 5.013 16.867 5.558 1.00 61.66 181 LEU A N 1
ATOM 1313 C CA . LEU A 1 181 ? 4.965 15.803 4.561 1.00 61.66 181 LEU A CA 1
ATOM 1314 C C . LEU A 1 181 ? 4.082 14.634 5.012 1.00 61.66 181 LEU A C 1
ATOM 1316 O O . LEU A 1 181 ? 4.008 14.308 6.192 1.00 61.66 181 LEU A O 1
ATOM 1320 N N . GLY A 1 182 ? 3.361 14.032 4.063 1.00 73.62 182 GLY A N 1
ATOM 1321 C CA . GLY A 1 182 ? 2.473 12.907 4.348 1.00 73.62 182 GLY A CA 1
ATOM 1322 C C . GLY A 1 182 ? 3.216 11.713 4.941 1.00 73.62 182 GLY A C 1
ATOM 1323 O O . GLY A 1 182 ? 4.408 11.520 4.711 1.00 73.62 182 GLY A O 1
ATOM 1324 N N . GLU A 1 183 ? 2.484 10.905 5.700 1.00 83.81 183 GLU A N 1
ATOM 1325 C CA . GLU A 1 183 ? 2.972 9.667 6.285 1.00 83.81 183 GLU A CA 1
ATOM 1326 C C . GLU A 1 183 ? 2.305 8.475 5.600 1.00 83.81 183 GLU A C 1
ATOM 1328 O O . GLU A 1 183 ? 1.074 8.362 5.582 1.00 83.81 183 GLU A O 1
ATOM 1333 N N . THR A 1 184 ? 3.121 7.582 5.040 1.00 91.25 184 THR A N 1
ATOM 1334 C CA . THR A 1 184 ? 2.682 6.331 4.419 1.00 91.25 184 THR A CA 1
ATOM 1335 C C . THR A 1 184 ? 3.256 5.146 5.180 1.00 91.25 184 THR A C 1
ATOM 1337 O O . THR A 1 184 ? 4.402 5.157 5.622 1.00 91.25 184 THR A O 1
ATOM 1340 N N . LEU A 1 185 ? 2.465 4.089 5.301 1.00 95.12 185 LEU A N 1
ATOM 1341 C CA . LEU A 1 185 ? 2.900 2.785 5.766 1.00 95.12 185 LEU A CA 1
ATOM 1342 C C . LEU A 1 185 ? 3.035 1.841 4.570 1.00 95.12 185 LEU A C 1
ATO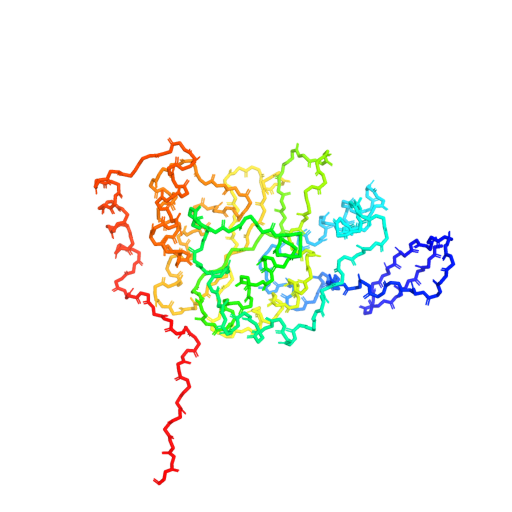M 1344 O O . LEU A 1 185 ? 2.093 1.677 3.796 1.00 95.12 185 LEU A O 1
ATOM 1348 N N . VAL A 1 186 ? 4.189 1.193 4.439 1.00 97.56 186 VAL A N 1
ATOM 1349 C CA . VAL A 1 186 ? 4.411 0.106 3.482 1.00 97.56 186 VAL A CA 1
ATOM 1350 C C . VAL A 1 186 ? 4.171 -1.212 4.209 1.00 97.56 186 VAL A C 1
ATOM 1352 O O . VAL A 1 186 ? 4.941 -1.605 5.090 1.00 97.56 186 VAL A O 1
ATOM 1355 N N . LEU A 1 187 ? 3.086 -1.894 3.855 1.00 98.19 187 LEU A N 1
ATOM 1356 C CA . LEU A 1 187 ? 2.803 -3.253 4.294 1.00 98.19 187 LEU A CA 1
ATOM 1357 C C . LEU A 1 187 ? 3.411 -4.222 3.288 1.00 98.19 187 LEU A C 1
ATOM 1359 O O . LEU A 1 187 ? 3.214 -4.065 2.085 1.00 98.19 187 LEU A O 1
ATOM 1363 N N . ALA A 1 188 ? 4.122 -5.236 3.766 1.00 98.31 188 ALA A N 1
ATOM 1364 C CA . ALA A 1 188 ? 4.749 -6.218 2.894 1.00 98.31 188 ALA A CA 1
ATOM 1365 C C . ALA A 1 188 ? 4.734 -7.615 3.493 1.00 98.31 188 ALA A C 1
ATOM 1367 O O . ALA A 1 188 ? 4.855 -7.792 4.708 1.00 98.31 188 ALA A O 1
ATOM 1368 N N . ALA A 1 189 ? 4.642 -8.626 2.637 1.00 97.88 189 ALA A N 1
ATOM 1369 C CA . ALA A 1 189 ? 4.931 -9.986 3.050 1.00 97.88 189 ALA A CA 1
ATOM 1370 C C . ALA A 1 189 ? 6.410 -10.092 3.466 1.00 97.88 189 ALA A C 1
ATOM 1372 O O . ALA A 1 189 ? 7.297 -9.522 2.832 1.00 97.88 189 ALA A O 1
ATOM 1373 N N . ARG A 1 190 ? 6.702 -10.830 4.542 1.00 96.06 190 ARG A N 1
ATOM 1374 C CA . ARG A 1 190 ? 8.079 -11.004 5.045 1.00 96.06 190 ARG A CA 1
ATOM 1375 C C . ARG A 1 190 ? 8.961 -11.854 4.137 1.00 96.06 190 ARG A C 1
ATOM 1377 O O . ARG A 1 190 ? 10.180 -11.800 4.268 1.00 96.06 190 ARG A O 1
ATOM 1384 N N . GLN A 1 191 ? 8.362 -12.655 3.264 1.00 95.31 191 GLN A N 1
ATOM 1385 C CA . GLN A 1 191 ? 9.104 -13.466 2.308 1.00 95.31 191 GLN A CA 1
ATOM 1386 C C . GLN A 1 191 ? 9.714 -12.602 1.195 1.00 95.31 191 GLN A C 1
ATOM 1388 O O . GLN A 1 191 ? 9.218 -11.522 0.871 1.00 95.31 191 GLN A O 1
ATOM 1393 N N . GLN A 1 192 ? 10.788 -13.099 0.592 1.00 95.81 192 GLN A N 1
ATOM 1394 C CA . GLN A 1 192 ? 11.392 -12.473 -0.581 1.00 95.81 192 GLN A CA 1
ATOM 1395 C C . GLN A 1 192 ? 10.507 -12.680 -1.829 1.00 95.81 192 GLN A C 1
ATOM 1397 O O . GLN A 1 192 ? 9.801 -13.691 -1.896 1.00 95.81 192 GLN A O 1
ATOM 1402 N N . PRO A 1 193 ? 10.510 -11.743 -2.796 1.00 97.44 193 PRO A N 1
ATOM 1403 C CA . PRO A 1 193 ? 11.273 -10.489 -2.823 1.00 97.44 193 PRO A CA 1
ATOM 1404 C C . PRO A 1 193 ? 10.590 -9.324 -2.085 1.00 97.44 193 PRO A C 1
ATOM 1406 O O . PRO A 1 193 ? 11.192 -8.268 -1.897 1.00 97.44 193 PRO A O 1
ATOM 1409 N N . TRP A 1 194 ? 9.347 -9.516 -1.632 1.00 97.94 194 TRP A N 1
ATOM 1410 C CA . TRP A 1 194 ? 8.477 -8.466 -1.095 1.00 97.94 194 TRP A CA 1
ATOM 1411 C C . TRP A 1 194 ? 9.124 -7.658 0.027 1.00 97.94 194 TRP A C 1
ATOM 1413 O O . TRP A 1 194 ? 9.037 -6.433 0.035 1.00 97.94 194 TRP A O 1
ATOM 1423 N N . GLN A 1 195 ? 9.831 -8.324 0.943 1.00 97.25 195 GLN A N 1
ATOM 1424 C CA . GLN A 1 195 ? 10.508 -7.637 2.039 1.00 97.25 195 GLN A CA 1
ATOM 1425 C C . GLN A 1 195 ? 11.637 -6.709 1.560 1.00 97.25 195 GLN A C 1
ATOM 1427 O O . GLN A 1 195 ? 11.806 -5.627 2.123 1.00 97.25 195 GLN A O 1
ATOM 1432 N N . ALA A 1 196 ? 12.428 -7.117 0.563 1.00 98.12 196 ALA A N 1
ATOM 1433 C CA . ALA A 1 196 ? 13.508 -6.284 0.036 1.00 98.12 196 ALA A CA 1
ATOM 1434 C C . ALA A 1 196 ? 12.948 -5.081 -0.730 1.00 98.12 196 ALA A C 1
ATOM 1436 O O . ALA A 1 196 ? 13.340 -3.945 -0.467 1.00 98.12 196 ALA A O 1
ATOM 1437 N N . TRP A 1 197 ? 11.962 -5.322 -1.595 1.00 98.31 197 TRP A N 1
ATOM 1438 C CA . TRP A 1 197 ? 11.278 -4.266 -2.341 1.00 98.31 197 TRP A CA 1
ATOM 1439 C C . TRP A 1 197 ? 10.608 -3.256 -1.411 1.00 98.31 197 TRP A C 1
ATOM 1441 O O . TRP A 1 197 ? 10.761 -2.054 -1.591 1.00 98.31 197 TRP A O 1
ATOM 1451 N N . ALA A 1 198 ? 9.949 -3.714 -0.349 1.00 98.00 198 ALA A N 1
ATOM 1452 C CA . ALA A 1 198 ? 9.295 -2.825 0.602 1.00 98.00 198 ALA A CA 1
ATOM 1453 C C . ALA A 1 198 ? 10.279 -1.947 1.385 1.00 98.00 198 ALA A C 1
ATOM 1455 O O . ALA A 1 198 ? 9.989 -0.779 1.632 1.00 98.00 198 ALA A O 1
ATOM 1456 N N . LYS A 1 199 ? 11.454 -2.479 1.752 1.00 97.75 199 LYS A N 1
ATOM 1457 C CA . LYS A 1 199 ? 12.526 -1.680 2.368 1.00 97.75 199 LYS A CA 1
ATOM 1458 C C . LYS A 1 199 ? 13.037 -0.605 1.413 1.00 97.75 199 LYS A C 1
ATOM 1460 O O . LYS A 1 199 ? 13.257 0.518 1.850 1.00 97.75 199 LYS A O 1
ATOM 1465 N N . HIS A 1 200 ? 13.194 -0.942 0.134 1.00 97.56 200 HIS A N 1
ATOM 1466 C CA . HIS A 1 200 ? 13.590 0.021 -0.888 1.00 97.56 200 HIS A CA 1
ATOM 1467 C C . HIS A 1 200 ? 12.532 1.122 -1.052 1.00 97.56 200 HIS A C 1
ATOM 1469 O O . HIS A 1 200 ? 12.859 2.296 -0.930 1.00 97.56 200 HIS A O 1
ATOM 1475 N N . LEU A 1 201 ? 11.254 0.755 -1.211 1.00 96.25 201 LEU A N 1
ATOM 1476 C CA . LEU A 1 201 ? 10.138 1.706 -1.292 1.00 96.25 201 LEU A CA 1
ATOM 1477 C C . LEU A 1 201 ? 10.078 2.639 -0.073 1.00 96.25 201 LEU A C 1
ATOM 1479 O O . LEU A 1 201 ? 9.964 3.853 -0.229 1.00 96.25 201 LEU A O 1
ATOM 1483 N N . ALA A 1 202 ? 10.196 2.087 1.136 1.00 94.88 202 ALA A N 1
ATOM 1484 C CA . ALA A 1 202 ? 10.234 2.879 2.362 1.00 94.88 202 ALA A CA 1
ATOM 1485 C C . ALA A 1 202 ? 11.441 3.834 2.398 1.00 94.88 202 ALA A C 1
ATOM 1487 O O . ALA A 1 202 ? 11.296 4.986 2.798 1.00 94.88 202 ALA A O 1
ATOM 1488 N N . GLY A 1 203 ? 12.613 3.384 1.935 1.00 92.94 203 GLY A N 1
ATOM 1489 C CA . GLY A 1 203 ? 13.823 4.205 1.831 1.00 92.94 203 GLY A CA 1
ATOM 1490 C C . GLY A 1 203 ? 13.726 5.335 0.801 1.00 92.94 203 GLY A C 1
ATOM 1491 O O . GLY A 1 203 ? 14.305 6.395 1.017 1.00 92.94 203 GLY A O 1
ATOM 1492 N N . LEU A 1 204 ? 12.956 5.144 -0.277 1.00 90.50 204 LEU A N 1
ATOM 1493 C CA . LEU A 1 204 ? 12.625 6.201 -1.241 1.00 90.50 204 LEU A CA 1
ATOM 1494 C C . LEU A 1 204 ? 11.637 7.237 -0.677 1.00 90.50 204 LEU A C 1
ATOM 1496 O O . LEU A 1 204 ? 11.460 8.298 -1.273 1.00 90.50 204 LEU A O 1
ATOM 1500 N N . GLY A 1 205 ? 10.964 6.934 0.437 1.00 89.31 205 GLY A N 1
ATOM 1501 C CA . GLY A 1 205 ? 9.944 7.804 1.013 1.00 89.31 205 GLY A CA 1
ATOM 1502 C C . GLY A 1 205 ? 8.644 7.841 0.206 1.00 89.31 205 GLY A C 1
ATOM 1503 O O . GLY A 1 205 ? 7.956 8.866 0.211 1.00 89.31 205 GLY A O 1
ATOM 1504 N N . VAL A 1 206 ? 8.293 6.744 -0.486 1.00 90.12 206 VAL A N 1
ATOM 1505 C CA . VAL A 1 206 ? 7.069 6.666 -1.303 1.00 90.12 206 VAL A CA 1
ATOM 1506 C C . VAL A 1 206 ? 5.830 7.084 -0.516 1.00 90.12 206 VAL A C 1
ATOM 1508 O O . VAL A 1 206 ? 5.653 6.705 0.645 1.00 90.12 206 VAL A O 1
ATOM 1511 N N . GLN A 1 207 ? 4.954 7.844 -1.169 1.00 87.31 207 GLN A N 1
ATOM 1512 C CA . GLN A 1 207 ? 3.679 8.268 -0.609 1.00 87.31 207 GLN A CA 1
ATOM 1513 C C . GLN A 1 207 ? 2.541 7.667 -1.420 1.00 87.31 207 GLN A C 1
ATOM 1515 O O . GLN A 1 207 ? 2.526 7.789 -2.639 1.00 87.31 207 GLN A O 1
ATOM 1520 N N . SER A 1 208 ? 1.561 7.048 -0.761 1.00 86.00 208 SER A N 1
ATOM 1521 C CA . SER A 1 208 ? 0.432 6.445 -1.488 1.00 86.00 208 SER A CA 1
ATOM 1522 C C . SER A 1 208 ? -0.450 7.487 -2.191 1.00 86.00 208 SER A C 1
ATOM 1524 O O . SER A 1 208 ? -1.111 7.175 -3.176 1.00 86.00 208 SER A O 1
ATOM 1526 N N . SER A 1 209 ? -0.442 8.738 -1.716 1.00 77.81 209 SER A N 1
ATOM 1527 C CA . SER A 1 209 ? -1.205 9.839 -2.309 1.00 77.81 209 SER A CA 1
ATOM 1528 C C . SER A 1 209 ? -0.425 10.704 -3.305 1.00 77.81 209 SER A C 1
ATOM 1530 O O . SER A 1 209 ? -0.968 11.715 -3.748 1.00 77.81 209 SER A O 1
ATOM 1532 N N . ILE A 1 210 ? 0.840 10.385 -3.606 1.00 80.00 210 ILE A N 1
ATOM 1533 C CA . ILE A 1 210 ? 1.688 11.177 -4.512 1.00 80.00 210 ILE A CA 1
ATOM 1534 C C . ILE A 1 210 ? 2.324 10.245 -5.537 1.00 80.00 210 ILE A C 1
ATOM 1536 O O . ILE A 1 210 ? 2.997 9.278 -5.190 1.00 80.00 210 ILE A O 1
ATOM 1540 N N . VAL A 1 211 ? 2.124 10.560 -6.811 1.00 82.12 211 VAL A N 1
ATOM 1541 C CA . VAL A 1 211 ? 2.715 9.817 -7.924 1.00 82.12 211 VAL A CA 1
ATOM 1542 C C . VAL A 1 211 ? 4.129 10.341 -8.169 1.00 82.12 211 VAL A C 1
ATOM 1544 O O . VAL A 1 211 ? 4.344 11.548 -8.197 1.00 82.12 211 VAL A O 1
ATOM 1547 N N . ALA A 1 212 ? 5.097 9.442 -8.346 1.00 84.81 212 ALA A N 1
ATOM 1548 C CA . ALA A 1 212 ? 6.453 9.828 -8.731 1.00 84.81 212 ALA A CA 1
ATOM 1549 C C . ALA A 1 212 ? 6.464 10.405 -10.154 1.00 84.81 212 ALA A C 1
ATOM 1551 O O . ALA A 1 212 ? 5.818 9.841 -11.029 1.00 84.81 212 ALA A O 1
ATOM 1552 N N . ASP A 1 213 ? 7.236 11.459 -10.424 1.00 85.31 213 ASP A N 1
ATOM 1553 C CA . ASP A 1 213 ? 7.232 12.101 -11.751 1.00 85.31 213 ASP A CA 1
ATOM 1554 C C . ASP A 1 213 ? 7.970 11.288 -12.828 1.00 85.31 213 ASP A C 1
ATOM 1556 O O . ASP A 1 213 ? 7.528 11.202 -13.977 1.00 85.31 213 ASP A O 1
ATOM 1560 N N . SER A 1 214 ? 9.081 10.645 -12.458 1.00 92.38 214 SER A N 1
ATOM 1561 C CA . SER A 1 214 ? 9.960 9.939 -13.399 1.00 92.38 214 SER A CA 1
ATOM 1562 C C . SER A 1 214 ? 9.343 8.634 -13.933 1.00 92.38 214 SER A C 1
ATOM 1564 O O . SER A 1 214 ? 8.902 7.804 -13.129 1.00 92.38 214 SER A O 1
ATOM 1566 N N . PRO A 1 215 ? 9.404 8.367 -15.257 1.00 94.56 215 PRO A N 1
ATOM 1567 C CA . PRO A 1 215 ? 9.020 7.077 -15.838 1.00 94.56 215 PRO A CA 1
ATOM 1568 C C . PRO A 1 215 ? 9.732 5.873 -15.208 1.00 94.56 215 PRO A C 1
ATOM 1570 O O . PRO A 1 215 ? 9.111 4.825 -15.040 1.00 94.56 215 PRO A O 1
ATOM 1573 N N . PHE A 1 216 ? 11.002 6.031 -14.810 1.00 96.44 216 PHE A N 1
ATOM 1574 C CA . PHE A 1 216 ? 11.757 4.987 -14.112 1.00 96.44 216 PHE A CA 1
ATOM 1575 C C . PHE A 1 216 ? 11.080 4.606 -12.791 1.00 96.44 216 PHE A C 1
ATOM 1577 O O . PHE A 1 216 ? 10.779 3.435 -12.571 1.00 96.44 216 PHE A O 1
ATOM 1584 N N . TYR A 1 217 ? 10.766 5.590 -11.941 1.00 95.50 217 TYR A N 1
ATOM 1585 C CA . TYR A 1 217 ? 10.132 5.328 -10.648 1.00 95.50 217 TYR A CA 1
ATOM 1586 C C . TYR A 1 217 ? 8.696 4.825 -10.795 1.00 95.50 217 TYR A C 1
ATOM 1588 O O . TYR A 1 217 ? 8.309 3.913 -10.070 1.00 95.50 217 TYR A O 1
ATOM 1596 N N . LYS A 1 218 ? 7.921 5.343 -11.758 1.00 95.50 218 LYS A N 1
ATOM 1597 C CA . LYS A 1 218 ? 6.576 4.821 -12.056 1.00 95.50 218 LYS A CA 1
ATOM 1598 C C . LYS A 1 218 ? 6.625 3.331 -12.416 1.00 95.50 218 LYS A C 1
ATOM 1600 O O . LYS A 1 218 ? 5.830 2.550 -11.895 1.00 95.50 218 LYS A O 1
ATOM 1605 N N . LEU A 1 219 ? 7.581 2.927 -13.259 1.00 97.25 219 LEU A N 1
ATOM 1606 C CA . LEU A 1 219 ? 7.754 1.528 -13.652 1.00 97.25 219 LEU A CA 1
ATOM 1607 C C . LEU A 1 219 ? 8.252 0.655 -12.493 1.00 97.25 219 LEU A C 1
ATOM 1609 O O . LEU A 1 219 ? 7.673 -0.402 -12.239 1.00 97.25 219 LEU A O 1
ATOM 1613 N N . LEU A 1 220 ? 9.289 1.102 -11.780 1.00 97.75 220 LEU A N 1
ATOM 1614 C CA . LEU A 1 220 ? 9.878 0.385 -10.648 1.00 97.75 220 LEU A CA 1
ATOM 1615 C C . LEU A 1 220 ? 8.842 0.134 -9.546 1.00 97.75 220 LEU A C 1
ATOM 1617 O O . LEU A 1 220 ? 8.625 -1.009 -9.146 1.00 97.75 220 LEU A O 1
ATOM 1621 N N . ILE A 1 221 ? 8.157 1.193 -9.101 1.00 96.94 221 ILE A N 1
ATOM 1622 C CA . ILE A 1 221 ? 7.140 1.117 -8.048 1.00 96.94 221 ILE A CA 1
ATOM 1623 C C . ILE A 1 221 ? 5.972 0.244 -8.512 1.00 96.94 221 ILE A C 1
ATOM 1625 O O . ILE A 1 221 ? 5.567 -0.656 -7.781 1.00 96.94 221 ILE A O 1
ATOM 1629 N N . GLY A 1 222 ? 5.468 0.441 -9.736 1.00 96.69 222 GLY A N 1
ATOM 1630 C CA . GLY A 1 222 ? 4.364 -0.362 -10.266 1.00 96.69 222 GLY A CA 1
ATOM 1631 C C . GLY A 1 222 ? 4.672 -1.861 -10.283 1.00 96.69 222 GLY A C 1
ATOM 1632 O O . GLY A 1 222 ? 3.843 -2.667 -9.859 1.00 96.69 222 GLY A O 1
ATOM 1633 N N . ARG A 1 223 ? 5.892 -2.243 -10.685 1.00 97.44 223 ARG A N 1
ATOM 1634 C CA . ARG A 1 223 ? 6.341 -3.644 -10.663 1.00 97.44 223 ARG A CA 1
ATOM 1635 C C . ARG A 1 223 ? 6.493 -4.191 -9.246 1.00 97.44 223 ARG A C 1
ATOM 1637 O O . ARG A 1 223 ? 6.052 -5.308 -8.989 1.00 97.44 223 ARG A O 1
ATOM 1644 N N . MET A 1 224 ? 7.048 -3.412 -8.315 1.00 97.88 224 MET A N 1
ATOM 1645 C CA . MET A 1 224 ? 7.151 -3.821 -6.907 1.00 97.88 224 MET A CA 1
ATOM 1646 C C . MET A 1 224 ? 5.782 -4.021 -6.245 1.00 97.88 224 MET A C 1
ATOM 1648 O O . MET A 1 224 ? 5.623 -4.919 -5.417 1.00 97.88 224 MET A O 1
ATOM 1652 N N . LEU A 1 225 ? 4.794 -3.199 -6.610 1.00 96.81 225 LEU A N 1
ATOM 1653 C CA . LEU A 1 225 ? 3.416 -3.310 -6.126 1.00 96.81 225 LEU A CA 1
ATOM 1654 C C . LEU A 1 225 ? 2.633 -4.451 -6.791 1.00 96.81 225 LEU A C 1
ATOM 1656 O O . LEU A 1 225 ? 1.599 -4.853 -6.258 1.00 96.81 225 LEU A O 1
ATOM 1660 N N . GLY A 1 226 ? 3.147 -5.005 -7.894 1.00 95.62 226 GLY A N 1
ATOM 1661 C CA . GLY A 1 226 ? 2.538 -6.117 -8.623 1.00 95.62 226 GLY A CA 1
ATOM 1662 C C . GLY A 1 226 ? 1.477 -5.702 -9.643 1.00 95.62 226 GLY A C 1
ATOM 1663 O O . GLY A 1 226 ? 0.695 -6.553 -10.058 1.00 95.62 226 GLY A O 1
ATOM 1664 N N . TYR A 1 227 ? 1.444 -4.430 -10.054 1.00 96.56 227 TYR A N 1
ATOM 1665 C CA . TYR A 1 227 ? 0.523 -3.962 -11.090 1.00 96.56 227 TYR A CA 1
ATOM 1666 C C . TYR A 1 227 ? 0.798 -4.646 -12.433 1.00 96.56 227 TYR A C 1
ATOM 1668 O O . TYR A 1 227 ? 1.935 -5.008 -12.757 1.00 96.56 227 TYR A O 1
ATOM 1676 N N . ARG A 1 228 ? -0.245 -4.788 -13.255 1.00 95.62 228 ARG A N 1
ATOM 1677 C CA . ARG A 1 228 ? -0.111 -5.343 -14.604 1.00 95.62 228 ARG A CA 1
ATOM 1678 C C . ARG A 1 228 ? 0.748 -4.426 -15.455 1.00 95.62 228 ARG A C 1
ATOM 1680 O O . ARG A 1 228 ? 0.557 -3.213 -15.473 1.00 95.62 228 ARG A O 1
ATOM 1687 N N . GLU A 1 229 ? 1.644 -5.016 -16.239 1.00 93.88 229 GLU A N 1
ATOM 1688 C CA . GLU A 1 229 ? 2.575 -4.239 -17.057 1.00 93.88 229 GLU A CA 1
ATOM 1689 C C . GLU A 1 229 ? 1.859 -3.300 -18.042 1.00 93.88 229 GLU A C 1
ATOM 1691 O O . GLU A 1 229 ? 2.270 -2.151 -18.203 1.00 93.88 229 GLU A O 1
ATOM 1696 N N . ALA A 1 230 ? 0.756 -3.749 -18.649 1.00 95.06 230 ALA A N 1
ATOM 1697 C CA . ALA A 1 230 ? -0.066 -2.915 -19.526 1.00 95.06 230 ALA A CA 1
ATOM 1698 C C . ALA A 1 230 ? -0.642 -1.684 -18.796 1.00 95.06 230 ALA A C 1
ATOM 1700 O O . ALA A 1 230 ? -0.633 -0.586 -19.350 1.00 95.06 230 ALA A O 1
ATOM 1701 N N . ASN A 1 231 ? -1.052 -1.844 -17.535 1.00 96.56 231 ASN A N 1
ATOM 1702 C CA . ASN A 1 231 ? -1.641 -0.775 -16.725 1.00 96.56 231 ASN A CA 1
ATOM 1703 C C . ASN A 1 231 ? -0.565 0.227 -16.283 1.00 96.56 231 ASN A C 1
ATOM 1705 O O . ASN A 1 231 ? -0.771 1.437 -16.355 1.00 96.56 231 ASN A O 1
ATOM 1709 N N . ILE A 1 232 ? 0.633 -0.256 -15.931 1.00 96.12 232 ILE A N 1
ATOM 1710 C CA . ILE A 1 232 ? 1.790 0.607 -15.644 1.00 96.12 232 ILE A CA 1
ATOM 1711 C C . ILE A 1 232 ? 2.164 1.438 -16.881 1.00 96.12 232 ILE A C 1
ATOM 1713 O O . ILE A 1 232 ? 2.352 2.652 -16.781 1.00 96.12 232 ILE A O 1
ATOM 1717 N N . ARG A 1 233 ? 2.257 0.800 -18.058 1.00 94.62 233 ARG A N 1
ATOM 1718 C CA . ARG A 1 233 ? 2.564 1.477 -19.330 1.00 94.62 233 ARG A CA 1
ATOM 1719 C C . ARG A 1 233 ? 1.527 2.551 -19.646 1.00 94.62 233 ARG A C 1
ATOM 1721 O O . ARG A 1 233 ? 1.910 3.679 -19.953 1.00 94.62 233 ARG A O 1
ATOM 1728 N N . HIS A 1 234 ? 0.244 2.214 -19.519 1.00 94.44 234 HIS A N 1
ATOM 1729 C CA . HIS A 1 234 ? -0.851 3.156 -19.717 1.00 94.44 234 HIS A CA 1
ATOM 1730 C C . HIS A 1 234 ? -0.746 4.357 -18.768 1.00 94.44 234 HIS A C 1
ATOM 1732 O O . HIS A 1 234 ? -0.784 5.496 -19.225 1.00 94.44 234 HIS A O 1
ATOM 1738 N N . HIS A 1 235 ? -0.527 4.121 -17.471 1.00 94.12 235 HIS A N 1
ATOM 1739 C CA . HIS A 1 235 ? -0.375 5.186 -16.478 1.00 94.12 235 HIS A CA 1
ATOM 1740 C C . HIS A 1 235 ? 0.797 6.131 -16.791 1.00 94.12 235 HIS A C 1
ATOM 1742 O O . HIS A 1 235 ? 0.682 7.350 -16.655 1.00 94.12 235 HIS A O 1
ATOM 1748 N N . ILE A 1 236 ? 1.937 5.593 -17.234 1.00 94.44 236 ILE A N 1
ATOM 1749 C CA . ILE A 1 236 ? 3.094 6.416 -17.612 1.00 94.44 236 ILE A CA 1
ATOM 1750 C C . ILE A 1 236 ? 2.760 7.295 -18.819 1.00 94.44 236 ILE A C 1
ATOM 1752 O O . ILE A 1 236 ? 3.071 8.483 -18.796 1.00 94.44 236 ILE A O 1
ATOM 1756 N N . GLN A 1 237 ? 2.095 6.741 -19.834 1.00 92.94 237 GLN A N 1
ATOM 1757 C CA . GLN A 1 237 ? 1.691 7.482 -21.030 1.00 92.94 237 GLN A CA 1
ATOM 1758 C C . GLN A 1 237 ? 0.651 8.564 -20.720 1.00 92.94 237 GLN A C 1
ATOM 1760 O O . GLN A 1 237 ? 0.806 9.704 -21.155 1.00 92.94 237 GLN A O 1
ATOM 1765 N N . SER A 1 238 ? -0.381 8.242 -19.934 1.00 90.75 238 SER A N 1
ATOM 1766 C CA . SER A 1 238 ? -1.457 9.185 -19.594 1.00 90.75 238 SER A CA 1
ATOM 1767 C C . SER A 1 238 ? -0.987 10.342 -18.710 1.00 90.75 238 SER A C 1
ATOM 1769 O O . SER A 1 238 ? -1.594 11.408 -18.711 1.00 90.75 238 SER A O 1
ATOM 1771 N N . THR A 1 239 ? 0.134 10.168 -18.007 1.00 88.88 239 THR A N 1
ATOM 1772 C CA . THR A 1 239 ? 0.785 11.212 -17.201 1.00 88.88 239 THR A CA 1
ATOM 1773 C C . THR A 1 239 ? 1.956 11.893 -17.924 1.00 88.88 239 THR A C 1
ATOM 1775 O O . THR A 1 239 ? 2.806 12.505 -17.278 1.00 88.88 239 THR A O 1
ATOM 1778 N N . GLY A 1 240 ? 2.018 11.790 -19.259 1.00 85.69 240 GLY A N 1
ATOM 1779 C CA . GLY A 1 240 ? 2.969 12.518 -20.110 1.00 85.69 240 GLY A CA 1
ATOM 1780 C C . GLY A 1 240 ? 4.376 11.916 -20.205 1.00 85.69 240 GLY A C 1
ATOM 1781 O O . GLY A 1 240 ? 5.278 12.559 -20.736 1.00 85.69 240 GLY A O 1
ATOM 1782 N N . GLY A 1 241 ? 4.589 10.701 -19.698 1.00 87.38 241 GLY A N 1
ATOM 1783 C CA . GLY A 1 241 ? 5.862 9.986 -19.784 1.00 87.38 241 GLY A CA 1
ATOM 1784 C C . GLY A 1 241 ? 5.954 9.034 -20.982 1.00 87.38 241 GLY A C 1
ATOM 1785 O O . GLY A 1 241 ? 4.956 8.647 -21.586 1.00 87.38 241 GLY A O 1
ATOM 1786 N N . GLN A 1 242 ? 7.174 8.590 -21.294 1.00 88.12 242 GLN A N 1
ATOM 1787 C CA . GLN A 1 242 ? 7.438 7.527 -22.267 1.00 88.12 242 GLN A CA 1
ATOM 1788 C C . GLN A 1 242 ? 8.390 6.486 -21.675 1.00 88.12 242 GLN A C 1
ATOM 1790 O O . GLN A 1 242 ? 9.306 6.819 -20.924 1.00 88.12 242 GLN A O 1
ATOM 1795 N N . LEU A 1 243 ? 8.165 5.216 -22.018 1.00 91.12 243 LEU A N 1
ATOM 1796 C CA . LEU A 1 243 ? 9.025 4.105 -21.618 1.00 91.12 243 LEU A CA 1
ATOM 1797 C C . LEU A 1 243 ? 9.961 3.725 -22.761 1.00 91.12 243 LEU A C 1
ATOM 1799 O O . LEU A 1 243 ? 9.510 3.210 -23.784 1.00 91.12 243 LEU A O 1
ATOM 1803 N N . SER A 1 244 ? 11.260 3.942 -22.563 1.00 92.94 244 SER A N 1
ATOM 1804 C CA . SER A 1 244 ? 12.304 3.421 -23.445 1.00 92.94 244 SER A CA 1
ATOM 1805 C C . SER A 1 244 ? 12.756 2.024 -23.003 1.00 92.94 244 SER A C 1
ATOM 1807 O O . SER A 1 244 ? 12.546 1.614 -21.857 1.00 92.94 244 SER A O 1
ATOM 1809 N N . GLY A 1 245 ? 13.416 1.291 -23.907 1.00 95.38 245 GLY A N 1
ATOM 1810 C CA . GLY A 1 245 ? 14.043 0.006 -23.574 1.00 95.38 245 GLY A CA 1
ATOM 1811 C C . GLY A 1 245 ? 15.138 0.137 -22.509 1.00 95.38 245 GLY A C 1
ATOM 1812 O O . GLY A 1 245 ? 15.279 -0.743 -21.667 1.00 95.38 245 GLY A O 1
ATOM 1813 N N . GLU A 1 246 ? 15.851 1.265 -22.486 1.00 96.00 246 GLU A N 1
ATOM 1814 C CA . GLU A 1 246 ? 16.881 1.565 -21.483 1.00 96.00 246 GLU A CA 1
ATOM 1815 C C . GLU A 1 246 ? 16.287 1.718 -20.079 1.00 96.00 246 GLU A C 1
ATOM 1817 O O . GLU A 1 246 ? 16.813 1.152 -19.125 1.00 96.00 246 GLU A O 1
ATOM 1822 N N . VAL A 1 247 ? 15.156 2.424 -19.951 1.00 95.81 247 VAL A N 1
ATOM 1823 C CA . VAL A 1 247 ? 14.451 2.561 -18.666 1.00 95.81 247 VAL A CA 1
ATOM 1824 C C . VAL A 1 247 ? 13.963 1.199 -18.174 1.00 95.81 247 VAL A C 1
ATOM 1826 O O . VAL A 1 247 ? 14.108 0.894 -16.992 1.00 95.81 247 VAL A O 1
ATOM 1829 N N . ALA A 1 248 ? 13.422 0.363 -19.066 1.00 96.62 248 ALA A N 1
ATOM 1830 C CA . ALA A 1 248 ? 12.986 -0.985 -18.707 1.00 96.62 248 ALA A CA 1
ATOM 1831 C C . ALA A 1 248 ? 14.157 -1.856 -18.217 1.00 96.62 248 ALA A C 1
ATOM 1833 O O . ALA A 1 248 ? 14.059 -2.448 -17.143 1.00 96.62 248 ALA A O 1
ATOM 1834 N N . ALA A 1 249 ? 15.282 -1.857 -18.940 1.00 97.69 249 ALA A N 1
ATOM 1835 C CA . ALA A 1 249 ? 16.480 -2.604 -18.560 1.00 97.69 249 ALA A CA 1
ATOM 1836 C C . ALA A 1 249 ? 17.087 -2.114 -17.233 1.00 97.69 249 ALA A C 1
ATOM 1838 O O . ALA A 1 249 ? 17.522 -2.924 -16.415 1.00 97.69 249 ALA A O 1
ATOM 1839 N N . ALA A 1 250 ? 17.081 -0.800 -16.986 1.00 97.69 250 ALA A N 1
ATOM 1840 C CA . ALA A 1 250 ? 17.531 -0.234 -15.718 1.00 97.69 250 ALA A CA 1
ATOM 1841 C C . ALA A 1 250 ? 16.641 -0.679 -14.545 1.00 97.69 250 ALA A C 1
ATOM 1843 O O . ALA A 1 250 ? 17.153 -1.012 -13.479 1.00 97.69 250 ALA A O 1
ATOM 1844 N N . VAL A 1 251 ? 15.318 -0.733 -14.739 1.00 97.75 251 VAL A N 1
ATOM 1845 C CA . VAL A 1 251 ? 14.391 -1.255 -13.721 1.00 97.75 251 VAL A CA 1
ATOM 1846 C C . VAL A 1 251 ? 14.605 -2.749 -13.479 1.00 97.75 251 VAL A C 1
ATOM 1848 O O . VAL A 1 251 ? 14.579 -3.178 -12.328 1.00 97.75 251 VAL A O 1
ATOM 1851 N N . ASP A 1 252 ? 14.840 -3.544 -14.526 1.00 97.00 252 ASP A N 1
ATOM 1852 C CA . ASP A 1 252 ? 15.156 -4.972 -14.379 1.00 97.00 252 ASP A CA 1
ATOM 1853 C C . ASP A 1 252 ? 16.436 -5.183 -13.557 1.00 97.00 252 ASP A C 1
ATOM 1855 O O . ASP A 1 252 ? 16.455 -6.006 -12.638 1.00 97.00 252 ASP A O 1
ATOM 1859 N N . ALA A 1 253 ? 17.483 -4.401 -13.841 1.00 97.69 253 ALA A N 1
ATOM 1860 C CA . ALA A 1 253 ? 18.735 -4.433 -13.092 1.00 97.69 253 ALA A CA 1
ATOM 1861 C C . ALA A 1 253 ? 18.540 -4.037 -11.618 1.00 97.69 253 ALA A C 1
ATOM 1863 O O . ALA A 1 253 ? 19.077 -4.702 -10.731 1.00 97.69 253 ALA A O 1
ATOM 1864 N N . GLU A 1 254 ? 17.738 -3.004 -11.346 1.00 97.88 254 GLU A N 1
ATOM 1865 C CA . GLU A 1 254 ? 17.428 -2.568 -9.980 1.00 97.88 254 GLU A CA 1
ATOM 1866 C C . GLU A 1 254 ? 16.630 -3.635 -9.214 1.00 97.88 254 GLU A C 1
ATOM 1868 O O . GLU A 1 254 ? 16.980 -3.996 -8.095 1.00 97.88 254 GLU A O 1
ATOM 1873 N N . LEU A 1 255 ? 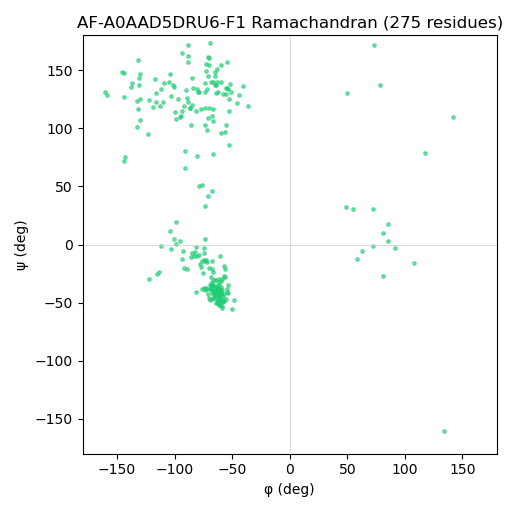15.588 -4.222 -9.810 1.00 97.62 255 LEU A N 1
ATOM 1874 C CA . LEU A 1 255 ? 14.809 -5.277 -9.149 1.00 97.62 255 LEU A CA 1
ATOM 1875 C C . LEU A 1 255 ? 15.668 -6.507 -8.822 1.00 97.62 255 LEU A C 1
ATOM 1877 O O . LEU A 1 255 ? 15.532 -7.066 -7.729 1.00 97.62 255 LEU A O 1
ATOM 1881 N N . ALA A 1 256 ? 16.561 -6.893 -9.738 1.00 96.38 256 ALA A N 1
ATOM 1882 C CA . ALA A 1 256 ? 17.491 -8.002 -9.548 1.00 96.38 256 ALA A CA 1
ATOM 1883 C C . ALA A 1 256 ? 18.553 -7.711 -8.473 1.00 96.38 256 ALA A C 1
ATOM 1885 O O . ALA A 1 256 ? 18.942 -8.625 -7.742 1.00 96.38 256 ALA A O 1
ATOM 1886 N N . SER A 1 257 ? 18.999 -6.454 -8.342 1.00 97.62 257 SER A N 1
ATOM 1887 C CA . SER A 1 257 ? 19.956 -6.047 -7.302 1.00 97.62 257 SER A CA 1
ATOM 1888 C C . SER A 1 257 ? 19.338 -6.110 -5.899 1.00 97.62 257 SER A C 1
ATOM 1890 O O . SER A 1 257 ? 20.018 -6.462 -4.934 1.00 97.62 257 SER A O 1
ATOM 1892 N N . LEU A 1 258 ? 18.034 -5.832 -5.786 1.00 97.69 258 LEU A N 1
ATOM 1893 C CA . LEU A 1 258 ? 17.305 -5.847 -4.517 1.00 97.69 258 LEU A CA 1
ATOM 1894 C C . LEU A 1 258 ? 16.982 -7.262 -4.029 1.00 97.69 258 LEU A C 1
ATOM 1896 O O . LEU A 1 258 ? 17.007 -7.516 -2.822 1.00 97.69 258 LEU A O 1
ATOM 1900 N N . SER A 1 259 ? 16.641 -8.182 -4.934 1.00 96.81 259 SER A N 1
ATOM 1901 C CA . SER A 1 259 ? 16.386 -9.580 -4.582 1.00 96.81 259 SER A CA 1
ATOM 1902 C C . SER A 1 259 ? 16.490 -10.501 -5.794 1.00 96.81 259 SER A C 1
ATOM 1904 O O . SER A 1 259 ? 15.838 -10.281 -6.809 1.00 96.81 259 SER A O 1
ATOM 1906 N N . ALA A 1 260 ? 17.229 -11.603 -5.647 1.00 93.44 260 ALA A N 1
ATOM 1907 C CA . ALA A 1 260 ? 17.292 -12.665 -6.653 1.00 93.44 260 ALA A CA 1
ATOM 1908 C C . ALA A 1 260 ? 16.066 -13.604 -6.628 1.00 93.44 260 ALA A C 1
ATOM 1910 O O . ALA A 1 260 ? 15.927 -14.465 -7.496 1.00 93.44 260 ALA A O 1
ATOM 1911 N N . ALA A 1 261 ? 15.193 -13.491 -5.619 1.00 94.38 261 ALA A N 1
ATOM 1912 C CA . ALA A 1 261 ? 14.015 -14.343 -5.500 1.00 94.38 261 ALA A CA 1
ATOM 1913 C C . ALA A 1 261 ? 12.881 -13.842 -6.413 1.00 94.38 261 ALA A C 1
ATOM 1915 O O . ALA A 1 261 ? 12.555 -12.655 -6.376 1.00 94.38 261 ALA A O 1
ATOM 1916 N N . PRO A 1 262 ? 12.214 -14.722 -7.179 1.00 91.81 262 PRO A N 1
ATOM 1917 C CA . PRO A 1 262 ? 11.076 -14.313 -7.991 1.00 91.81 262 PRO A CA 1
ATOM 1918 C C . PRO A 1 262 ? 9.851 -13.993 -7.113 1.00 91.81 262 PRO A C 1
ATOM 1920 O O . PRO A 1 262 ? 9.621 -14.678 -6.108 1.00 91.81 262 PRO A O 1
ATOM 1923 N N . PRO A 1 263 ? 9.020 -13.000 -7.484 1.00 94.00 263 PRO A N 1
ATOM 1924 C CA . PRO A 1 263 ? 7.753 -12.745 -6.806 1.00 94.00 263 PRO A CA 1
ATOM 1925 C C . PRO A 1 263 ? 6.819 -13.952 -6.940 1.00 94.00 263 PRO A C 1
ATOM 1927 O O . PRO A 1 263 ? 6.608 -14.476 -8.031 1.00 94.00 263 PRO A O 1
ATOM 1930 N N . SER A 1 264 ? 6.242 -14.391 -5.821 1.00 94.06 264 SER A N 1
ATOM 1931 C CA . SER A 1 264 ? 5.300 -15.513 -5.783 1.00 94.06 264 SER A CA 1
ATOM 1932 C C . SER A 1 264 ? 4.119 -15.208 -4.868 1.00 94.06 264 SER A C 1
ATOM 1934 O O . SER A 1 264 ? 4.294 -14.689 -3.758 1.00 94.06 264 SER A O 1
ATOM 1936 N N . LEU A 1 265 ? 2.922 -15.532 -5.362 1.00 93.62 265 LEU A N 1
ATOM 1937 C CA . LEU A 1 265 ? 1.632 -15.370 -4.699 1.00 93.62 265 LEU A CA 1
ATOM 1938 C C . LEU A 1 265 ? 0.840 -16.702 -4.778 1.00 93.62 265 LEU A C 1
ATOM 1940 O O . LEU A 1 265 ? 0.961 -17.428 -5.768 1.00 93.62 265 LEU A O 1
ATOM 1944 N N . PRO A 1 266 ? 0.021 -17.054 -3.770 1.00 94.75 266 PRO A N 1
ATOM 1945 C CA . PRO A 1 266 ? -0.212 -16.279 -2.562 1.00 94.75 266 PRO A CA 1
ATOM 1946 C C . PRO A 1 266 ? 0.975 -16.330 -1.597 1.00 94.75 266 PRO A C 1
ATOM 1948 O O . PRO A 1 266 ? 1.564 -17.388 -1.371 1.00 94.75 266 PRO A O 1
ATOM 1951 N N . TRP A 1 267 ? 1.314 -15.189 -0.993 1.00 92.88 267 TRP A N 1
ATOM 1952 C CA . TRP A 1 267 ? 2.421 -15.111 -0.029 1.00 92.88 267 TRP A CA 1
ATOM 1953 C C . TRP A 1 267 ? 2.086 -15.738 1.332 1.00 92.88 267 TRP A C 1
ATOM 1955 O O . TRP A 1 267 ? 2.967 -16.017 2.136 1.00 92.88 267 TRP A O 1
ATOM 1965 N N . THR A 1 268 ? 0.812 -16.010 1.602 1.00 87.12 268 THR A N 1
ATOM 1966 C CA . THR A 1 268 ? 0.348 -16.706 2.812 1.00 87.12 268 THR A CA 1
ATOM 1967 C C . THR A 1 268 ? 0.644 -18.214 2.788 1.00 87.12 268 THR A C 1
ATOM 1969 O O . THR A 1 268 ? 0.405 -18.906 3.778 1.00 87.12 268 THR A O 1
ATOM 1972 N N . GLY A 1 269 ? 1.207 -18.719 1.683 1.00 71.69 269 GLY A N 1
ATOM 1973 C CA . GLY A 1 269 ? 1.423 -20.136 1.422 1.00 71.69 269 GLY A CA 1
ATOM 1974 C C . GLY A 1 269 ? 0.132 -20.822 0.973 1.00 71.69 269 GLY A C 1
ATOM 1975 O O . GLY A 1 269 ? -0.940 -20.618 1.539 1.00 71.69 269 GLY A O 1
ATOM 1976 N N . ARG A 1 270 ? 0.209 -21.696 -0.038 1.00 50.50 270 ARG A N 1
ATOM 1977 C CA . ARG A 1 270 ? -0.865 -22.677 -0.242 1.00 50.50 270 ARG A CA 1
ATOM 1978 C C . ARG A 1 270 ? -0.801 -23.627 0.942 1.00 50.50 270 ARG A C 1
ATOM 1980 O O . ARG A 1 270 ? 0.170 -24.368 1.072 1.00 50.50 270 ARG A O 1
ATOM 1987 N N . GLY A 1 271 ? -1.802 -23.570 1.817 1.00 42.06 271 GLY A N 1
ATOM 1988 C CA . GLY A 1 271 ? -1.915 -24.491 2.936 1.00 42.06 271 GLY A CA 1
ATOM 1989 C C . GLY A 1 271 ? -1.617 -25.918 2.481 1.00 42.06 271 GLY A C 1
ATOM 1990 O O . GLY A 1 271 ? -2.180 -26.407 1.500 1.00 42.06 271 GLY A O 1
ATOM 1991 N N . SER A 1 272 ? -0.709 -26.568 3.200 1.00 35.66 272 SER A N 1
ATOM 1992 C CA . SER A 1 272 ? -0.513 -28.010 3.189 1.00 35.66 272 SER A CA 1
ATOM 1993 C C . SER A 1 272 ? -1.855 -28.707 3.470 1.00 35.66 272 SER A C 1
ATOM 1995 O O . SER A 1 272 ? -2.163 -29.070 4.601 1.00 35.66 272 SER A O 1
ATOM 1997 N N . ARG A 1 273 ? -2.660 -28.933 2.430 1.00 41.25 273 ARG A N 1
ATOM 1998 C CA . ARG A 1 273 ? -3.604 -30.050 2.362 1.00 41.25 273 ARG A CA 1
ATOM 1999 C C . ARG A 1 273 ? -2.877 -31.223 1.708 1.00 41.25 273 ARG A C 1
ATOM 2001 O O . ARG A 1 273 ? -3.213 -31.644 0.609 1.00 41.25 273 ARG A O 1
ATOM 2008 N N . ARG A 1 274 ? -1.852 -31.754 2.380 1.00 37.34 274 ARG A N 1
ATOM 2009 C CA . ARG A 1 274 ? -1.522 -33.172 2.216 1.00 37.34 274 ARG A CA 1
ATOM 2010 C C . ARG A 1 274 ? -2.401 -33.921 3.198 1.00 37.34 274 ARG A C 1
ATOM 2012 O O . ARG A 1 274 ? -2.177 -33.872 4.405 1.00 37.34 274 ARG A O 1
ATOM 2019 N N . GLY A 1 275 ? -3.455 -34.520 2.653 1.00 33.00 275 GLY A N 1
ATOM 2020 C CA . GLY A 1 275 ? -4.266 -35.489 3.363 1.00 33.00 275 GLY A CA 1
ATOM 2021 C C . GLY A 1 275 ? -3.363 -36.560 3.960 1.00 33.00 275 GLY A C 1
ATOM 2022 O O . GLY A 1 275 ? -2.488 -37.097 3.284 1.00 33.00 275 GLY A O 1
ATOM 2023 N N . LYS A 1 276 ? -3.579 -36.841 5.241 1.00 34.81 276 LYS A N 1
ATOM 2024 C CA . LYS A 1 276 ? -3.399 -38.199 5.730 1.00 34.81 276 LYS A CA 1
ATOM 2025 C C . LYS A 1 276 ? -4.554 -39.004 5.136 1.00 34.81 276 LYS A C 1
ATOM 2027 O O . LYS A 1 276 ? -5.702 -38.763 5.504 1.00 34.81 276 LYS A O 1
ATOM 2032 N N . ALA A 1 277 ? -4.231 -39.863 4.183 1.00 35.66 277 ALA A N 1
ATOM 2033 C CA . ALA A 1 277 ? -4.906 -41.135 3.989 1.00 35.66 277 ALA A CA 1
ATOM 2034 C C . ALA A 1 277 ? -3.882 -42.204 4.375 1.00 35.66 277 ALA A C 1
ATOM 2036 O O . ALA A 1 277 ? -2.699 -42.005 4.006 1.00 35.66 277 ALA A O 1
#

Secondary structure (DSSP, 8-state):
-EEEEETTEEEEEPPP--SS--------SPPPPTT-HHHHHSTTHHHHHHHHHHHHHHHS--S-TTTSSSTT-----SS-HHHHHHHHHH--HHHHS---TTPPPPPHHHHHHHHHHHHHHHHTTS-SEEEEEEE--SS-TTTT---GGGSTTHHHHHHHHHH-TTEEEEEEE-SS-TTTS-EEEEEEESSTTHHHHHHHHHHHT--TTS--SSHHHHHHHHHHHT--HHHHHHHHHHTT----HHHHHHHHHHHHHH-SSPP-S-TT---------

Nearest PDB structures (foldseek):
  2kgw-assembly1_A  TM=1.964E-01  e=8.260E+00  Mycobacterium tuberculosis